Protein AF-A0A9E5UPX7-F1 (afdb_monomer)

Foldseek 3Di:
DDFDFDFDADDDPWTWTWTWGADDCVLVDGDIDIDIDTDDPLVVVVCVVVVVVVCVVVCLVVVLSVVVPPPPPPDPVVNCCSPQLVLLLLLLLLQLVFKDQVLFDPLLNVLVSVVSVLLNVCLVDPDSVSNVVQQQDFQLVSPRPLVSLAVNQVRVLVSQCVVDDPSVPDGGHSVNRRRDGSSVVSVVCVVSVSIDTNDRSSVSSVVVVVVVVVVVPDD

Radius of gyration: 19.53 Å; Cα contacts (8 Å, |Δi|>4): 209; chains: 1; bounding box: 57×34×52 Å

Structure (mmCIF, N/CA/C/O backbone):
data_AF-A0A9E5UPX7-F1
#
_entry.id   AF-A0A9E5UPX7-F1
#
loop_
_atom_site.group_PDB
_atom_site.id
_atom_site.type_symbol
_atom_site.label_atom_id
_atom_site.label_alt_id
_atom_site.label_comp_id
_atom_site.label_asym_id
_atom_site.label_entity_id
_atom_site.label_seq_id
_atom_site.pdbx_PDB_ins_code
_atom_site.Cartn_x
_atom_site.Cartn_y
_atom_site.Cartn_z
_atom_site.occupancy
_atom_site.B_iso_or_equiv
_atom_site.auth_seq_id
_atom_site.auth_comp_id
_atom_site.auth_asym_id
_atom_site.auth_atom_id
_atom_site.pdbx_PDB_model_num
ATOM 1 N N . MET A 1 1 ? 7.149 22.072 27.177 1.00 44.91 1 MET A N 1
ATOM 2 C CA . MET A 1 1 ? 7.141 20.977 26.185 1.00 44.91 1 MET A CA 1
ATOM 3 C C . MET A 1 1 ? 7.904 21.439 24.954 1.00 44.91 1 MET A C 1
ATOM 5 O O . MET A 1 1 ? 7.571 22.496 24.431 1.00 44.91 1 MET A O 1
ATOM 9 N N . GLY A 1 2 ? 8.959 20.729 24.549 1.00 33.59 2 GLY A N 1
ATOM 10 C CA . GLY A 1 2 ? 9.816 21.133 23.429 1.00 33.59 2 GLY A CA 1
ATOM 11 C C . GLY A 1 2 ? 9.527 20.317 22.175 1.00 33.59 2 GLY A C 1
ATOM 12 O O . GLY A 1 2 ? 9.974 19.184 22.067 1.00 33.59 2 GLY A O 1
ATOM 13 N N . PHE A 1 3 ? 8.793 20.891 21.226 1.00 35.38 3 PHE A N 1
ATOM 14 C CA . PHE A 1 3 ? 8.756 20.410 19.847 1.00 35.38 3 PHE A CA 1
ATOM 15 C C . PHE A 1 3 ? 9.822 21.183 19.071 1.00 35.38 3 PHE A C 1
ATOM 17 O O . PHE A 1 3 ? 9.750 22.410 19.000 1.00 35.38 3 PHE A O 1
ATOM 24 N N . SER A 1 4 ? 10.824 20.491 18.531 1.00 37.72 4 SER A N 1
ATOM 25 C CA . SER A 1 4 ? 11.903 21.124 17.772 1.00 37.72 4 SER A CA 1
ATOM 26 C C . SER A 1 4 ? 11.956 20.537 16.370 1.00 37.72 4 SER A C 1
ATOM 28 O O . SER A 1 4 ? 12.242 19.357 16.187 1.00 37.72 4 SER A O 1
ATOM 30 N N . ILE A 1 5 ? 11.670 21.376 15.377 1.00 37.25 5 ILE A N 1
ATOM 31 C CA . ILE A 1 5 ? 12.055 21.129 13.990 1.00 37.25 5 ILE A CA 1
ATOM 32 C C . ILE A 1 5 ? 13.277 22.005 13.759 1.00 37.25 5 ILE A C 1
ATOM 34 O O . ILE A 1 5 ? 13.143 23.219 13.611 1.00 37.25 5 ILE A O 1
ATOM 38 N N . SER A 1 6 ? 14.460 21.399 13.738 1.00 36.53 6 SER A N 1
ATOM 39 C CA . SER A 1 6 ? 15.684 22.121 13.402 1.00 36.53 6 SER A CA 1
ATOM 40 C C . SER A 1 6 ? 16.093 21.778 11.970 1.00 36.53 6 SER A C 1
ATOM 42 O O . SER A 1 6 ? 16.437 20.624 11.700 1.00 36.53 6 SER A O 1
ATOM 44 N N . PRO A 1 7 ? 16.019 22.726 11.020 1.00 39.56 7 PRO A N 1
ATOM 45 C CA . PRO A 1 7 ? 16.629 22.542 9.715 1.00 39.56 7 PRO A CA 1
ATOM 46 C C . PRO A 1 7 ? 18.153 22.643 9.862 1.00 39.56 7 PRO A C 1
ATOM 48 O O . PRO A 1 7 ? 18.686 23.692 10.217 1.00 39.56 7 PRO A O 1
ATOM 51 N N . GLY A 1 8 ? 18.860 21.548 9.587 1.00 38.97 8 GLY A N 1
ATOM 52 C CA . GLY A 1 8 ? 20.318 21.546 9.495 1.00 38.97 8 GLY A CA 1
ATOM 53 C C . GLY A 1 8 ? 20.754 21.781 8.052 1.00 38.97 8 GLY A C 1
ATOM 54 O O . GLY A 1 8 ? 20.478 20.950 7.187 1.00 38.97 8 GLY A O 1
ATOM 55 N N . LEU A 1 9 ? 21.440 22.895 7.788 1.00 39.72 9 LEU A N 1
ATOM 56 C CA . LEU A 1 9 ? 22.203 23.089 6.553 1.00 39.72 9 LEU A CA 1
ATOM 57 C C . LEU A 1 9 ? 23.587 22.468 6.756 1.00 39.72 9 LEU A C 1
ATOM 59 O O . LEU A 1 9 ? 24.412 23.008 7.491 1.00 39.72 9 LEU A O 1
ATOM 63 N N . PHE A 1 10 ? 23.841 21.323 6.123 1.00 43.72 10 PHE A N 1
ATOM 64 C CA . PHE A 1 10 ? 25.188 20.764 6.072 1.00 43.72 10 PHE A CA 1
ATOM 65 C C . PHE A 1 10 ? 25.980 21.498 4.987 1.00 43.72 10 PHE A C 1
ATOM 67 O O . PHE A 1 10 ? 25.661 21.414 3.804 1.00 43.72 10 PHE A O 1
ATOM 74 N N . SER A 1 11 ? 27.003 22.246 5.401 1.00 38.66 11 SER A N 1
ATOM 75 C CA . SER A 1 11 ? 27.939 22.915 4.496 1.00 38.66 11 SER A CA 1
ATOM 76 C C . SER A 1 11 ? 28.891 21.891 3.870 1.00 38.66 11 SER A C 1
ATOM 78 O O . SER A 1 11 ? 29.961 21.609 4.405 1.00 38.66 11 SER A O 1
ATOM 80 N N . GLY A 1 12 ? 28.499 21.362 2.718 1.00 42.00 12 GLY A N 1
ATOM 81 C CA . GLY A 1 12 ? 29.364 20.783 1.692 1.00 42.00 12 GLY A CA 1
ATOM 82 C C . GLY A 1 12 ? 28.851 21.262 0.333 1.00 42.00 12 GLY A C 1
ATOM 83 O O . GLY A 1 12 ? 27.693 21.656 0.239 1.00 42.00 12 GLY A O 1
ATOM 84 N N . ASN A 1 13 ? 29.676 21.256 -0.717 1.00 44.81 13 ASN A N 1
ATOM 85 C CA . ASN A 1 13 ? 29.343 21.761 -2.069 1.00 44.81 13 ASN A CA 1
ATOM 86 C C . ASN A 1 13 ? 28.155 21.060 -2.775 1.00 44.81 13 ASN A C 1
ATOM 88 O O . ASN A 1 13 ? 27.904 21.285 -3.956 1.00 44.81 13 ASN A O 1
ATOM 92 N N . GLU A 1 14 ? 27.407 20.232 -2.059 1.00 44.41 14 GLU A N 1
ATOM 93 C CA . GLU A 1 14 ? 26.214 19.531 -2.490 1.00 44.41 14 GLU A CA 1
ATOM 94 C C . GLU A 1 14 ? 25.105 19.938 -1.513 1.00 44.41 14 GLU A C 1
ATOM 96 O O . GLU A 1 14 ? 25.141 19.595 -0.333 1.00 44.41 14 GLU A O 1
ATOM 101 N N . GLY A 1 15 ? 24.156 20.763 -1.959 1.00 40.38 15 GLY A N 1
ATOM 102 C CA . GLY A 1 15 ? 23.106 21.286 -1.087 1.00 40.38 15 GLY A CA 1
ATOM 103 C C . GLY A 1 15 ? 22.189 20.164 -0.600 1.00 40.38 15 GLY A C 1
ATOM 104 O O . GLY A 1 15 ? 21.299 19.740 -1.339 1.00 40.38 15 GLY A O 1
ATOM 105 N N . PHE A 1 16 ? 22.397 19.698 0.630 1.00 39.12 16 PHE A N 1
ATOM 106 C CA . PHE A 1 16 ? 21.528 18.744 1.315 1.00 39.12 16 PHE A CA 1
ATOM 107 C C . PHE A 1 16 ? 20.649 19.470 2.331 1.00 39.12 16 PHE A C 1
ATOM 109 O O . PHE A 1 16 ? 21.129 20.263 3.142 1.00 39.12 16 PHE A O 1
ATOM 116 N N . VAL A 1 17 ? 19.354 19.157 2.319 1.00 39.25 17 VAL A N 1
ATOM 117 C CA . VAL A 1 17 ? 18.424 19.574 3.372 1.00 39.25 17 VAL A CA 1
ATOM 118 C C . VAL A 1 17 ? 18.156 18.365 4.256 1.00 39.25 17 VAL A C 1
ATOM 120 O O . VAL A 1 17 ? 17.579 17.380 3.794 1.00 39.25 17 VAL A O 1
ATOM 123 N N . ALA A 1 18 ? 18.577 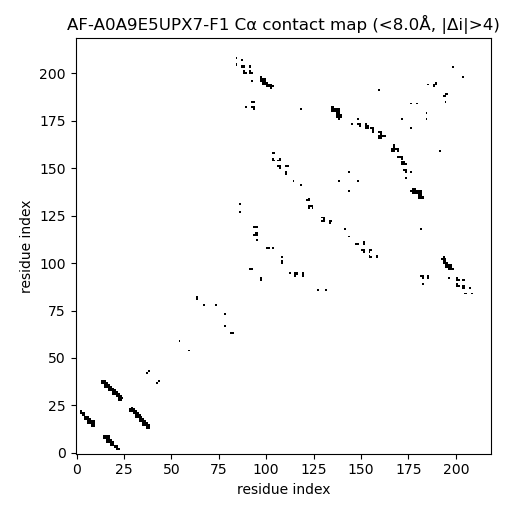18.441 5.518 1.00 38.53 18 ALA A N 1
ATOM 124 C CA . ALA A 1 18 ? 18.217 17.466 6.537 1.00 38.53 18 ALA A CA 1
ATOM 125 C C . ALA A 1 18 ? 17.070 18.023 7.387 1.00 38.53 18 ALA A C 1
ATOM 127 O O . ALA A 1 18 ? 17.165 19.122 7.936 1.00 38.53 18 ALA A O 1
ATOM 128 N N . THR A 1 19 ? 15.976 17.268 7.487 1.00 38.91 19 THR A N 1
ATOM 129 C CA . THR A 1 19 ? 14.909 17.545 8.459 1.00 38.91 19 THR A CA 1
ATOM 130 C C . THR A 1 19 ? 14.917 16.437 9.495 1.00 38.91 19 THR A C 1
ATOM 132 O O . THR A 1 19 ? 14.731 15.273 9.140 1.00 38.91 19 THR A O 1
ATOM 135 N N . CYS A 1 20 ? 15.131 16.811 10.753 1.00 37.19 20 CYS A N 1
ATOM 136 C CA . CYS A 1 20 ? 15.010 15.916 11.894 1.00 37.19 20 CYS A CA 1
ATOM 137 C C . CYS A 1 20 ? 13.664 16.170 12.574 1.00 37.19 20 CYS A C 1
ATOM 139 O O . CYS A 1 20 ? 13.312 17.321 12.845 1.00 37.19 20 CYS A O 1
ATOM 141 N N . ILE A 1 21 ? 12.924 15.102 12.853 1.00 42.56 21 ILE A N 1
ATOM 142 C CA . ILE A 1 21 ? 11.741 15.143 13.715 1.00 42.56 21 ILE A CA 1
ATOM 143 C C . ILE A 1 21 ? 12.066 14.277 14.926 1.00 42.56 21 ILE A C 1
ATOM 145 O O . ILE A 1 21 ? 12.251 13.073 14.763 1.00 42.56 21 ILE A O 1
ATOM 149 N N . SER A 1 22 ? 12.151 14.882 16.113 1.00 38.72 22 SER A N 1
ATOM 150 C CA . SER A 1 22 ? 12.309 14.157 17.378 1.00 38.72 22 SER A CA 1
ATOM 151 C C . SER A 1 22 ? 11.085 14.370 18.264 1.00 38.72 22 SER A C 1
ATOM 153 O O . SER A 1 22 ? 10.724 15.514 18.556 1.00 38.72 22 SER A O 1
ATOM 155 N N . LEU A 1 23 ? 10.474 13.277 18.718 1.00 43.25 23 LEU A N 1
ATOM 156 C CA . LEU A 1 23 ? 9.559 13.294 19.859 1.00 43.25 23 LEU A CA 1
ATOM 157 C C . LEU A 1 23 ? 10.318 12.787 21.087 1.00 43.25 23 LEU A C 1
ATOM 159 O O . LEU A 1 23 ? 10.993 11.768 21.010 1.00 43.25 23 LEU A O 1
ATOM 163 N N . GLY A 1 24 ? 10.258 13.543 22.186 1.00 34.97 24 GLY A N 1
ATOM 164 C CA . GLY A 1 24 ? 10.976 13.212 23.418 1.00 34.97 24 GLY A CA 1
ATOM 165 C C . GLY A 1 24 ? 10.313 12.091 24.222 1.00 34.97 24 GLY A C 1
ATOM 166 O O . GLY A 1 24 ? 9.101 11.891 24.142 1.00 34.97 24 GLY A O 1
ATOM 167 N N . GLU A 1 25 ? 11.120 11.439 25.061 1.00 39.47 25 GLU A N 1
ATOM 168 C CA . GLU A 1 25 ? 10.785 10.302 25.940 1.00 39.47 25 GLU A CA 1
ATOM 169 C C . GLU A 1 25 ? 9.526 10.533 26.809 1.00 39.47 25 GLU A C 1
ATOM 171 O O . GLU A 1 25 ? 8.771 9.607 27.100 1.00 39.47 25 GLU A O 1
ATOM 176 N N . GLU A 1 26 ? 9.216 11.792 27.133 1.00 41.72 26 GLU A N 1
ATOM 177 C CA . GLU A 1 26 ? 8.035 12.206 27.908 1.00 41.72 26 GLU A CA 1
ATOM 178 C C . GLU A 1 26 ? 6.684 11.991 27.186 1.00 41.72 26 GLU A C 1
ATOM 180 O O . GLU A 1 26 ? 5.629 12.079 27.815 1.00 41.72 26 GLU A O 1
ATOM 185 N N . ALA A 1 27 ? 6.691 11.686 25.881 1.00 38.56 27 ALA A N 1
ATOM 186 C CA . ALA A 1 27 ? 5.502 11.306 25.108 1.00 38.56 27 ALA A CA 1
ATOM 187 C C . ALA A 1 27 ? 5.220 9.787 25.113 1.00 38.56 27 ALA A C 1
ATOM 189 O O . ALA A 1 27 ? 4.246 9.353 24.499 1.00 38.56 27 ALA A O 1
ATOM 190 N N . GLY A 1 28 ? 6.056 8.975 25.777 1.00 31.77 28 GLY A N 1
ATOM 191 C CA . GLY A 1 28 ? 5.929 7.511 25.805 1.00 31.77 28 GLY A CA 1
ATOM 192 C C . GLY A 1 28 ? 6.399 6.804 24.525 1.00 31.77 28 GLY A C 1
ATOM 193 O O . GLY A 1 28 ? 6.195 5.600 24.384 1.00 31.77 28 GLY A O 1
ATOM 194 N N . PHE A 1 29 ? 7.033 7.535 23.605 1.00 35.28 29 PHE A N 1
ATOM 195 C CA . PHE A 1 29 ? 7.603 7.023 22.360 1.00 35.28 29 PHE A CA 1
ATOM 196 C C . PHE A 1 29 ? 8.981 7.651 22.142 1.00 35.28 29 PHE A C 1
ATOM 198 O O . PHE A 1 29 ? 9.100 8.873 22.193 1.00 35.28 29 PHE A O 1
ATOM 205 N N . ASP A 1 30 ? 9.994 6.833 21.859 1.00 34.03 30 ASP A N 1
ATOM 206 C CA . ASP A 1 30 ? 11.317 7.306 21.443 1.00 34.03 30 ASP A CA 1
ATOM 207 C C . ASP A 1 30 ? 11.474 7.061 19.938 1.00 34.03 30 ASP A C 1
ATOM 209 O O . ASP A 1 30 ? 11.633 5.926 19.478 1.00 34.03 30 ASP A O 1
ATOM 213 N N . PHE A 1 31 ? 11.314 8.119 19.141 1.00 41.06 31 PHE A N 1
ATOM 214 C CA . PHE A 1 31 ? 11.460 8.037 17.692 1.00 41.06 31 PHE A CA 1
ATOM 215 C C . PHE A 1 31 ? 12.066 9.318 17.128 1.00 41.06 31 PHE A C 1
ATOM 217 O O . PHE A 1 31 ? 11.577 10.430 17.351 1.00 41.06 31 PHE A O 1
ATOM 224 N N . SER A 1 32 ? 13.129 9.131 16.350 1.00 36.28 32 SER A N 1
ATOM 225 C CA . SER A 1 32 ? 13.829 10.174 15.615 1.00 36.28 32 SER A CA 1
ATOM 226 C C . SER A 1 32 ? 13.959 9.742 14.162 1.00 36.28 32 SER A C 1
ATOM 228 O O . SER A 1 32 ? 14.442 8.642 13.878 1.00 36.28 32 SER A O 1
ATOM 230 N N . VAL A 1 33 ? 13.519 10.594 13.235 1.00 33.41 33 VAL A N 1
ATOM 231 C CA . VAL A 1 33 ? 13.683 10.351 11.796 1.00 33.41 33 VAL A CA 1
ATOM 232 C C . VAL A 1 33 ? 14.407 11.504 11.153 1.00 33.41 33 VAL A C 1
ATOM 234 O O . VAL A 1 33 ? 13.982 12.656 11.261 1.00 33.41 33 VAL A O 1
ATOM 237 N N . SER A 1 34 ? 15.455 11.150 10.417 1.00 36.84 34 SER A N 1
ATOM 238 C CA . SER A 1 34 ? 16.245 12.064 9.607 1.00 36.84 34 SER A CA 1
ATOM 239 C C . SER A 1 34 ? 16.208 11.602 8.155 1.00 36.84 34 SER A C 1
ATOM 241 O O . SER A 1 34 ? 16.542 10.455 7.856 1.00 36.84 34 SER A O 1
ATOM 243 N N . TYR A 1 35 ? 15.839 12.499 7.241 1.00 37.94 35 TYR A N 1
ATOM 244 C CA . TYR A 1 35 ? 15.972 12.281 5.798 1.00 37.94 35 TYR A CA 1
ATOM 245 C C . TYR A 1 35 ? 16.904 13.334 5.201 1.00 37.94 35 TYR A C 1
ATOM 247 O O . TYR A 1 35 ? 16.804 14.508 5.554 1.00 37.94 35 TYR A O 1
ATOM 255 N N . ALA A 1 36 ? 17.772 12.912 4.279 1.00 33.28 36 ALA A N 1
ATOM 256 C CA . ALA A 1 36 ? 18.605 13.783 3.454 1.00 33.28 36 ALA A CA 1
ATOM 257 C C . ALA A 1 36 ? 18.265 13.542 1.976 1.00 33.28 36 ALA A C 1
ATOM 259 O O . ALA A 1 36 ? 18.234 12.395 1.523 1.00 33.28 36 ALA A O 1
ATOM 260 N N . LEU A 1 37 ? 17.989 14.613 1.231 1.00 40.62 37 LEU A N 1
ATOM 261 C CA . LEU A 1 37 ? 17.692 14.568 -0.204 1.00 40.62 37 LEU A CA 1
ATOM 262 C C . LEU A 1 37 ? 18.648 15.495 -0.967 1.00 40.62 37 LEU A C 1
ATOM 264 O O . LEU A 1 37 ? 18.972 16.583 -0.491 1.00 40.62 37 LEU A O 1
ATOM 268 N N . SER A 1 38 ? 19.104 15.028 -2.133 1.00 39.56 38 SER A N 1
ATOM 269 C CA . SER A 1 38 ? 20.029 15.728 -3.037 1.00 39.56 38 SER A CA 1
ATOM 270 C C . SER A 1 38 ? 19.279 16.712 -3.947 1.00 39.56 38 SER A C 1
ATOM 272 O O . SER A 1 38 ? 18.162 16.437 -4.388 1.00 39.56 38 SER A O 1
ATOM 274 N N . SER A 1 39 ? 19.882 17.875 -4.198 1.00 45.09 39 SER A N 1
ATOM 275 C CA . SER A 1 39 ? 19.268 19.042 -4.836 1.00 45.09 39 SER A CA 1
ATOM 276 C C . SER A 1 39 ? 19.357 19.013 -6.367 1.00 45.09 39 SER A C 1
ATOM 278 O O . SER A 1 39 ? 20.356 19.398 -6.964 1.00 45.09 39 SER A O 1
ATOM 280 N N . SER A 1 40 ? 18.256 18.646 -7.024 1.00 44.31 40 SER A N 1
ATOM 281 C CA . SER A 1 40 ? 17.949 19.113 -8.384 1.00 44.31 40 SER A CA 1
ATOM 282 C C . SER A 1 40 ? 16.670 19.959 -8.355 1.00 44.31 40 SER A C 1
ATOM 284 O O . SER A 1 40 ? 15.816 19.762 -7.491 1.00 44.31 40 SER A O 1
ATOM 286 N N . GLU A 1 41 ? 16.513 20.928 -9.260 1.00 42.97 41 GLU A N 1
ATOM 287 C CA . GLU A 1 41 ? 15.364 21.861 -9.273 1.00 42.97 41 GLU A CA 1
ATOM 288 C C . GLU A 1 41 ? 14.005 21.134 -9.385 1.00 42.97 41 GLU A C 1
ATOM 290 O O . GLU A 1 41 ? 13.008 21.541 -8.785 1.00 42.97 41 GLU A O 1
ATOM 295 N N . ILE A 1 42 ? 13.979 19.980 -10.061 1.00 43.12 42 ILE A N 1
ATOM 296 C CA . ILE A 1 42 ? 12.810 19.088 -10.133 1.00 43.12 42 ILE A CA 1
ATOM 297 C C . ILE A 1 42 ? 12.517 18.474 -8.756 1.00 43.12 42 ILE A C 1
ATOM 299 O O . ILE A 1 42 ? 11.358 18.432 -8.330 1.00 43.12 42 ILE A O 1
ATOM 303 N N . VAL A 1 43 ? 13.563 18.070 -8.025 1.00 48.00 43 VAL A N 1
ATOM 304 C CA . VAL A 1 43 ? 13.457 17.561 -6.653 1.00 48.00 43 VAL A CA 1
ATOM 305 C C . VAL A 1 43 ? 12.995 18.655 -5.699 1.00 48.00 43 VAL A C 1
ATOM 307 O O . VAL A 1 43 ? 12.208 18.336 -4.829 1.00 48.00 43 VAL A O 1
ATOM 310 N N . GLN A 1 44 ? 13.350 19.931 -5.871 1.00 44.12 44 GLN A N 1
ATOM 311 C CA . GLN A 1 44 ? 12.831 21.003 -5.004 1.00 44.12 44 GLN A CA 1
ATOM 312 C C . GLN A 1 44 ? 11.308 21.160 -5.112 1.00 44.12 44 GLN A C 1
ATOM 314 O O . GLN A 1 44 ? 10.628 21.250 -4.094 1.00 44.12 44 GLN A O 1
ATOM 319 N N . SER A 1 45 ? 10.746 21.113 -6.324 1.00 42.81 45 SER A N 1
ATOM 320 C CA . SER A 1 45 ? 9.288 21.207 -6.511 1.00 42.81 45 SER A CA 1
ATOM 321 C C . SER A 1 45 ? 8.534 19.987 -5.960 1.00 42.81 45 SER A C 1
ATOM 323 O O . SER A 1 45 ? 7.433 20.116 -5.415 1.00 42.81 45 SER A O 1
ATOM 325 N N . LEU A 1 46 ? 9.146 18.800 -6.054 1.00 39.84 46 LEU A N 1
ATOM 326 C CA . LEU A 1 46 ? 8.628 17.564 -5.476 1.00 39.84 46 LEU A CA 1
ATOM 327 C C . LEU A 1 46 ? 8.797 17.556 -3.953 1.00 39.84 46 LEU A C 1
ATOM 329 O O . LEU A 1 46 ? 7.878 17.153 -3.251 1.00 39.84 46 LEU A O 1
ATOM 333 N N . VAL A 1 47 ? 9.919 18.064 -3.442 1.00 46.59 47 VAL A N 1
ATOM 334 C CA . VAL A 1 47 ? 10.205 18.255 -2.018 1.00 46.59 47 VAL A CA 1
ATOM 335 C C . VAL A 1 47 ? 9.231 19.248 -1.425 1.00 46.59 47 VAL A C 1
ATOM 337 O O . VAL A 1 47 ? 8.757 18.976 -0.342 1.00 46.59 47 VAL A O 1
ATOM 340 N N . GLU A 1 48 ? 8.833 20.323 -2.099 1.00 45.03 48 GLU A N 1
ATOM 341 C CA . GLU A 1 48 ? 7.867 21.273 -1.532 1.00 45.03 48 GLU A CA 1
ATOM 342 C C . GLU A 1 48 ? 6.443 20.677 -1.468 1.00 45.03 48 GLU A C 1
ATOM 344 O O . GLU A 1 48 ? 5.696 20.880 -0.504 1.00 45.03 48 GLU A O 1
ATOM 349 N N . ARG A 1 49 ? 6.079 19.834 -2.446 1.00 42.28 49 ARG A N 1
ATOM 350 C CA . ARG A 1 49 ? 4.818 19.064 -2.443 1.00 42.28 49 ARG A CA 1
ATOM 351 C C . ARG A 1 49 ? 4.832 17.917 -1.428 1.00 42.28 49 ARG A C 1
ATOM 353 O O . ARG A 1 49 ? 3.852 17.701 -0.724 1.00 42.28 49 ARG A O 1
ATOM 360 N N . MET A 1 50 ? 5.955 17.218 -1.290 1.00 39.72 50 MET A N 1
ATOM 361 C CA . MET A 1 50 ? 6.146 16.194 -0.263 1.00 39.72 50 MET A CA 1
ATOM 362 C C . MET A 1 50 ? 6.292 16.821 1.119 1.00 39.72 50 MET A C 1
ATOM 364 O O . MET A 1 50 ? 5.810 16.251 2.077 1.00 39.72 50 MET A O 1
ATOM 368 N N . ARG A 1 51 ? 6.881 18.008 1.249 1.00 46.12 51 ARG A N 1
ATOM 369 C CA . ARG A 1 51 ? 7.000 18.762 2.499 1.00 46.12 51 ARG A CA 1
ATOM 370 C C . ARG A 1 51 ? 5.638 19.252 2.938 1.00 46.12 51 ARG A C 1
ATOM 372 O O . ARG A 1 51 ? 5.330 19.108 4.107 1.00 46.12 51 ARG A O 1
ATOM 379 N N . SER A 1 52 ? 4.795 19.755 2.040 1.00 45.78 52 SER A N 1
ATOM 380 C CA . SER A 1 52 ? 3.406 20.086 2.384 1.00 45.78 52 SER A CA 1
ATOM 381 C C . SER A 1 52 ? 2.584 18.836 2.728 1.00 45.78 52 SER A C 1
ATOM 383 O O . SER A 1 52 ? 1.866 18.858 3.726 1.00 45.78 52 SER A O 1
ATOM 385 N N . GLY A 1 53 ? 2.764 17.721 2.010 1.00 37.88 53 GLY A N 1
ATOM 386 C CA . GLY A 1 53 ? 2.143 16.426 2.323 1.00 37.88 53 GLY A CA 1
ATOM 387 C C . GLY A 1 53 ? 2.590 15.849 3.672 1.00 37.88 53 GLY A C 1
ATOM 388 O O . GLY A 1 53 ? 1.766 15.619 4.551 1.00 37.88 53 GLY A O 1
ATOM 389 N N . VAL A 1 54 ? 3.895 15.718 3.898 1.00 42.38 54 VAL A N 1
ATOM 390 C CA . VAL A 1 54 ? 4.514 15.253 5.148 1.00 42.38 54 VAL A CA 1
ATOM 391 C C . VAL A 1 54 ? 4.243 16.224 6.285 1.00 42.38 54 VAL A C 1
ATOM 393 O O . VAL A 1 54 ? 3.972 15.772 7.381 1.00 42.38 54 VAL A O 1
ATOM 396 N N . GLN A 1 55 ? 4.229 17.541 6.073 1.00 43.47 55 GLN A N 1
ATOM 397 C CA . GLN A 1 55 ? 3.798 18.484 7.105 1.00 43.47 55 GLN A CA 1
ATOM 398 C C . GLN A 1 55 ? 2.302 18.385 7.380 1.00 43.47 55 GLN A C 1
ATOM 400 O O . GLN A 1 55 ? 1.915 18.699 8.495 1.00 43.47 55 GLN A O 1
ATOM 405 N N . SER A 1 56 ? 1.457 17.993 6.424 1.00 45.69 56 SER A N 1
ATOM 406 C CA . SER A 1 56 ? 0.029 17.759 6.677 1.00 45.69 56 SER A CA 1
ATOM 407 C C . SER A 1 56 ? -0.195 16.467 7.462 1.00 45.69 56 SER A C 1
ATOM 409 O O . SER A 1 56 ? -0.994 16.454 8.391 1.00 45.69 56 SER A O 1
ATOM 411 N N . VAL A 1 57 ? 0.590 15.424 7.179 1.00 46.56 57 VAL A N 1
ATOM 412 C CA . VAL A 1 57 ? 0.550 14.138 7.884 1.00 46.56 57 VAL A CA 1
ATOM 413 C C . VAL A 1 57 ? 1.214 14.248 9.254 1.00 46.56 57 VAL A C 1
ATOM 415 O O . VAL A 1 57 ? 0.641 13.806 10.236 1.00 46.56 57 VAL A O 1
ATOM 418 N N . ALA A 1 58 ? 2.362 14.913 9.368 1.00 42.88 58 ALA A N 1
ATOM 419 C CA . ALA A 1 58 ? 3.046 15.179 10.630 1.00 42.88 58 ALA A CA 1
ATOM 420 C C . ALA A 1 58 ? 2.271 16.179 11.491 1.00 42.88 58 ALA A C 1
ATOM 422 O O . ALA A 1 58 ? 2.186 15.969 12.691 1.00 42.88 58 ALA A O 1
ATOM 423 N N . ARG A 1 59 ? 1.637 17.218 10.916 1.00 47.28 59 ARG A N 1
ATOM 424 C CA . ARG A 1 59 ? 0.663 18.041 11.657 1.00 47.28 59 ARG A CA 1
ATOM 425 C C . ARG A 1 59 ? -0.589 17.242 11.997 1.00 47.28 59 ARG A C 1
ATOM 427 O O . ARG A 1 59 ? -1.134 17.467 13.062 1.00 47.28 59 ARG A O 1
ATOM 434 N N . GLY A 1 60 ? -1.025 16.294 11.171 1.00 46.34 60 GLY A N 1
ATOM 435 C CA . GLY A 1 60 ? -2.123 15.375 11.484 1.00 46.34 60 GLY A CA 1
ATOM 436 C C . GLY A 1 60 ? -1.797 14.477 12.678 1.00 46.34 60 GLY A C 1
ATOM 437 O O . GLY A 1 60 ? -2.541 14.445 13.645 1.00 46.34 60 GLY A O 1
ATOM 438 N N . ILE A 1 61 ? -0.631 13.837 12.675 1.00 46.97 61 ILE A N 1
ATOM 439 C CA . ILE A 1 61 ? -0.165 12.952 13.746 1.00 46.97 61 ILE A CA 1
ATOM 440 C C . ILE A 1 61 ? 0.172 13.756 15.013 1.00 46.97 61 ILE A C 1
ATOM 442 O O . ILE A 1 61 ? -0.259 13.370 16.097 1.00 46.97 61 ILE A O 1
ATOM 446 N N . ALA A 1 62 ? 0.859 14.900 14.893 1.00 41.97 62 ALA A N 1
ATOM 447 C CA . ALA A 1 62 ? 1.212 15.781 16.013 1.00 41.97 62 ALA A CA 1
ATOM 448 C C . ALA A 1 62 ? 0.005 16.542 16.588 1.00 41.97 62 ALA A C 1
ATOM 450 O O . ALA A 1 62 ? -0.048 16.784 17.790 1.00 41.97 62 ALA A O 1
ATOM 451 N N . SER A 1 63 ? -0.992 16.899 15.768 1.00 43.62 63 SER A N 1
ATOM 452 C CA . SER A 1 63 ? -2.258 17.462 16.267 1.00 43.62 63 SER A CA 1
ATOM 453 C C . SER A 1 63 ? -3.105 16.403 16.958 1.00 43.62 63 SER A C 1
ATOM 455 O O . SER A 1 63 ? -3.720 16.719 17.966 1.00 43.62 63 SER A O 1
ATOM 457 N N . VAL A 1 64 ? -3.073 15.145 16.505 1.00 43.31 64 VAL A N 1
ATOM 458 C CA . VAL A 1 64 ? -3.715 14.024 17.206 1.00 43.31 64 VAL A CA 1
ATOM 459 C C . VAL A 1 64 ? -3.034 13.761 18.554 1.00 43.31 64 VAL A C 1
ATOM 461 O O . VAL A 1 64 ? -3.728 13.579 19.548 1.00 43.31 64 VAL A O 1
ATOM 464 N N . THR A 1 65 ? -1.702 13.831 18.643 1.00 43.75 65 THR A N 1
ATOM 465 C CA . THR A 1 65 ? -0.982 13.661 19.925 1.00 43.75 65 THR A CA 1
ATOM 466 C C . THR A 1 65 ? -1.100 14.873 20.856 1.00 43.75 65 THR A C 1
ATOM 468 O O . THR A 1 65 ? -1.263 14.695 22.060 1.00 43.75 65 THR A O 1
ATOM 471 N N . GLY A 1 66 ? -1.099 16.102 20.332 1.00 43.19 66 GLY A N 1
ATOM 472 C CA . GLY A 1 66 ? -1.300 17.326 21.121 1.00 43.19 66 GLY A CA 1
ATOM 473 C C . GLY A 1 66 ? -2.752 17.551 21.574 1.00 43.19 66 GLY A C 1
ATOM 474 O O . GLY A 1 66 ? -2.996 18.063 22.671 1.00 43.19 66 GLY A O 1
ATOM 475 N N . ALA A 1 67 ? -3.736 17.122 20.777 1.00 44.44 67 ALA A N 1
ATOM 476 C CA . ALA A 1 67 ? -5.152 17.152 21.154 1.00 44.44 67 ALA A CA 1
ATOM 477 C C . ALA A 1 67 ? -5.486 16.128 22.251 1.00 44.44 67 ALA A C 1
ATOM 479 O O . ALA A 1 67 ? -6.407 16.347 23.031 1.00 44.44 67 ALA A O 1
ATOM 480 N N . LEU A 1 68 ? -4.713 15.043 22.374 1.00 40.75 68 LEU A N 1
ATOM 481 C CA . LEU A 1 68 ? -4.899 14.047 23.435 1.00 40.75 68 LEU A CA 1
ATOM 482 C C . LEU A 1 68 ? -4.562 14.578 24.842 1.00 40.75 68 LEU A C 1
ATOM 484 O O . LEU A 1 68 ? -5.102 14.065 25.818 1.00 40.75 68 LEU A O 1
ATOM 488 N N . GLN A 1 69 ? -3.722 15.613 24.974 1.00 46.34 69 GLN A N 1
ATOM 489 C CA . GLN A 1 69 ? -3.344 16.175 26.283 1.00 46.34 69 GLN A CA 1
ATOM 490 C C . GLN A 1 69 ? -4.192 17.378 26.727 1.00 46.34 69 GLN A C 1
ATOM 492 O O . GLN A 1 69 ? -4.286 17.650 27.922 1.00 46.34 69 GLN A O 1
ATOM 497 N N . SER A 1 70 ? -4.826 18.096 25.797 1.00 44.59 70 SER A N 1
ATOM 498 C CA . SER A 1 70 ? -5.572 19.334 26.091 1.00 44.59 70 SER A CA 1
ATOM 499 C C . SER A 1 70 ? -7.061 19.120 26.377 1.00 44.59 70 SER A C 1
ATOM 501 O O . SER A 1 70 ? -7.769 20.069 26.704 1.00 44.59 70 SER A O 1
ATOM 503 N N . VAL A 1 71 ? -7.550 17.881 26.299 1.00 43.47 71 VAL A N 1
ATOM 504 C CA . VAL A 1 71 ? -8.985 17.593 26.307 1.00 43.47 71 VAL A CA 1
ATOM 505 C C . VAL A 1 71 ? -9.328 16.603 27.420 1.00 43.47 71 VAL A C 1
ATOM 507 O O . VAL A 1 71 ? -9.633 15.438 27.190 1.00 43.47 71 VAL A O 1
ATOM 510 N N . ARG A 1 72 ? -9.273 17.079 28.667 1.00 44.78 72 ARG A N 1
ATOM 511 C CA . ARG A 1 72 ? -9.696 16.307 29.851 1.00 44.78 72 ARG A CA 1
ATOM 512 C C . ARG A 1 72 ? -11.222 16.311 30.064 1.00 44.78 72 ARG A C 1
ATOM 514 O O . ARG A 1 72 ? -11.702 15.573 30.914 1.00 44.78 72 ARG A O 1
ATOM 521 N N . GLU A 1 73 ? -11.968 17.097 29.278 1.00 47.72 73 GLU A N 1
ATOM 522 C CA . GLU A 1 73 ? -13.427 17.281 29.409 1.00 47.72 73 GLU A CA 1
ATOM 523 C C . GLU A 1 73 ? -14.256 16.837 28.183 1.00 47.72 73 GLU A C 1
ATOM 525 O O . GLU A 1 73 ? -15.483 16.818 28.270 1.00 47.72 73 GLU A O 1
ATOM 530 N N . PHE A 1 74 ? -13.653 16.413 27.058 1.00 47.81 74 PHE A N 1
ATOM 531 C CA . PHE A 1 74 ? -14.446 15.712 26.031 1.00 47.81 74 PHE A CA 1
ATOM 532 C C . PHE A 1 74 ? -14.727 14.289 26.494 1.00 47.81 74 PHE A C 1
ATOM 534 O O . PHE A 1 74 ? -13.824 13.543 26.872 1.00 47.81 74 PHE A O 1
ATOM 541 N N . THR A 1 75 ? -15.989 13.893 26.376 1.00 54.06 75 THR A N 1
ATOM 542 C CA . THR A 1 75 ? -16.455 12.521 26.553 1.00 54.06 75 THR A CA 1
ATOM 543 C C . THR A 1 75 ? -15.536 11.519 25.840 1.00 54.06 75 THR A C 1
ATOM 545 O O . THR A 1 75 ? -15.156 11.710 24.681 1.00 54.06 75 THR A O 1
ATOM 548 N N . GLN A 1 76 ? -15.196 10.424 26.532 1.00 53.09 76 GLN A N 1
ATOM 549 C CA . GLN A 1 76 ? -14.330 9.340 26.032 1.00 53.09 76 GLN A CA 1
ATOM 550 C C . GLN A 1 76 ? -14.755 8.826 24.643 1.00 53.09 76 GLN A C 1
ATOM 552 O O . GLN A 1 76 ? -13.925 8.424 23.828 1.00 53.09 76 GLN A O 1
ATOM 557 N N . GLU A 1 77 ? -16.051 8.907 24.346 1.00 56.53 77 GLU A N 1
ATOM 558 C CA . GLU A 1 77 ? -16.659 8.483 23.088 1.00 56.53 77 GLU A CA 1
ATOM 559 C C . GLU A 1 77 ? -16.268 9.350 21.878 1.00 56.53 77 GLU A C 1
ATOM 561 O O . GLU A 1 77 ? -16.263 8.866 20.745 1.00 56.53 77 GLU A O 1
ATOM 566 N N . THR A 1 78 ? -15.909 10.618 22.098 1.00 57.59 78 THR A N 1
ATOM 567 C CA . THR A 1 78 ? -15.543 11.557 21.026 1.00 57.59 78 THR A CA 1
ATOM 568 C C . THR A 1 78 ? -14.044 11.498 20.719 1.00 57.59 78 THR A C 1
ATOM 570 O O . THR A 1 78 ? -13.654 11.505 19.552 1.00 57.59 78 THR A O 1
ATOM 573 N N . LEU A 1 79 ? -13.196 11.342 21.744 1.00 56.53 79 LEU A N 1
ATOM 574 C CA . LEU A 1 79 ? -11.742 11.204 21.575 1.00 56.53 79 LEU A CA 1
ATOM 575 C C . LEU A 1 79 ? -11.357 9.899 20.868 1.00 56.53 79 LEU A C 1
ATOM 577 O O . LEU A 1 79 ? -10.491 9.908 19.991 1.00 56.53 79 LEU A O 1
ATOM 581 N N . GLY A 1 80 ? -12.054 8.797 21.165 1.00 60.94 80 GLY A N 1
ATOM 582 C CA . GLY A 1 80 ? -11.830 7.528 20.468 1.00 60.94 80 GLY A CA 1
ATOM 583 C C . GLY A 1 80 ? -12.035 7.638 18.952 1.00 60.94 80 GLY A C 1
ATOM 584 O O . GLY A 1 80 ? -11.295 7.037 18.179 1.00 60.94 80 GLY A O 1
ATOM 585 N N . GLN A 1 81 ? -12.983 8.461 18.493 1.00 61.09 81 GLN A N 1
ATOM 586 C CA . GLN A 1 81 ? -13.283 8.608 17.062 1.00 61.09 81 GLN A CA 1
ATOM 587 C C . GLN A 1 81 ? -12.181 9.338 16.296 1.00 61.09 81 GLN A C 1
ATOM 589 O O . GLN A 1 81 ? -11.886 8.972 15.158 1.00 61.09 81 GLN A O 1
ATOM 594 N N . ILE A 1 82 ? -11.566 10.340 16.927 1.00 74.44 82 ILE A N 1
ATOM 595 C CA . ILE A 1 82 ? -10.503 11.152 16.324 1.00 74.44 82 ILE A CA 1
ATOM 596 C C . ILE A 1 82 ? -9.254 10.301 16.068 1.00 74.44 82 ILE A C 1
ATOM 598 O O . ILE A 1 82 ? -8.599 10.471 15.043 1.00 74.44 82 ILE A O 1
ATOM 602 N N . VAL A 1 83 ? -8.955 9.348 16.954 1.00 79.00 83 VAL A N 1
ATOM 603 C CA . VAL A 1 83 ? -7.771 8.482 16.832 1.00 79.00 83 VAL A CA 1
ATOM 604 C C . VAL A 1 83 ? -8.039 7.262 15.949 1.00 79.00 83 VAL A C 1
ATOM 606 O O . VAL A 1 83 ? -7.193 6.882 15.144 1.00 79.00 83 VAL A O 1
ATOM 609 N N . VAL A 1 84 ? -9.220 6.646 16.058 1.00 87.62 84 VAL A N 1
ATOM 610 C CA . VAL A 1 84 ? -9.528 5.395 15.345 1.00 87.62 84 VAL A CA 1
ATOM 611 C C . VAL A 1 84 ? -9.726 5.624 13.848 1.00 87.62 84 VAL A C 1
ATOM 613 O O . VAL A 1 84 ? -9.294 4.800 13.043 1.00 87.62 84 VAL A O 1
ATOM 616 N N . LEU A 1 85 ? -10.356 6.732 13.444 1.00 90.00 85 LEU A N 1
ATOM 617 C CA . LEU A 1 85 ? -10.694 6.951 12.037 1.00 90.00 85 LEU A CA 1
ATOM 618 C C . LEU A 1 85 ? -9.454 7.008 11.116 1.00 90.00 85 LEU A C 1
ATOM 620 O O . LEU A 1 85 ? -9.464 6.294 10.113 1.00 90.00 85 LEU A O 1
ATOM 624 N N . PRO A 1 86 ? -8.371 7.749 11.433 1.00 91.12 86 PRO A N 1
ATOM 625 C CA . PRO A 1 86 ? -7.138 7.712 10.644 1.00 91.12 86 PRO A CA 1
ATOM 626 C C . PRO A 1 86 ? -6.536 6.308 10.508 1.00 91.12 86 PRO A C 1
ATOM 628 O O . PRO A 1 86 ? -6.078 5.942 9.428 1.00 91.12 86 PRO A O 1
ATOM 631 N N . VAL A 1 87 ? -6.582 5.498 11.573 1.00 92.75 87 VAL A N 1
ATOM 632 C CA . VAL A 1 87 ? -6.087 4.110 11.553 1.00 92.75 87 VAL A CA 1
ATOM 633 C C . VAL A 1 87 ? -6.916 3.253 10.600 1.00 92.75 87 VAL A C 1
ATOM 635 O O . VAL A 1 87 ? -6.360 2.515 9.788 1.00 92.75 87 VAL A O 1
ATOM 638 N N . LEU A 1 88 ? -8.245 3.376 10.652 1.00 94.62 88 LEU A N 1
ATOM 639 C CA . LEU A 1 88 ? -9.145 2.654 9.752 1.00 94.62 88 LEU A CA 1
ATOM 640 C C . LEU A 1 88 ? -8.985 3.106 8.293 1.00 94.62 88 LEU A C 1
ATOM 642 O O . LEU A 1 88 ? -9.007 2.265 7.399 1.00 94.62 88 LEU A O 1
ATOM 646 N N . ILE A 1 89 ? -8.765 4.402 8.041 1.00 95.88 89 ILE A N 1
ATOM 647 C CA . ILE A 1 89 ? -8.467 4.922 6.695 1.00 95.88 89 ILE A CA 1
ATOM 648 C C . ILE A 1 89 ? -7.159 4.325 6.179 1.00 95.88 89 ILE A C 1
ATOM 650 O O . ILE A 1 89 ? -7.122 3.811 5.063 1.00 95.88 89 ILE A O 1
ATOM 654 N N . ALA A 1 90 ? -6.096 4.349 6.987 1.00 95.88 90 ALA A N 1
AT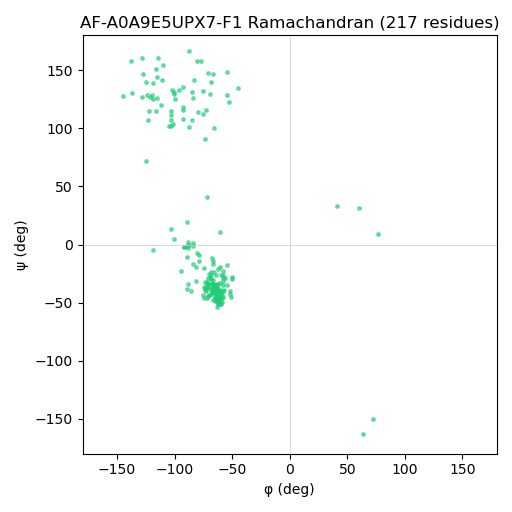OM 655 C CA . ALA A 1 90 ? -4.816 3.758 6.614 1.00 95.88 90 ALA A CA 1
ATOM 656 C C . ALA A 1 90 ? -4.966 2.260 6.315 1.00 95.88 90 ALA A C 1
ATOM 658 O O . ALA A 1 90 ? -4.453 1.787 5.303 1.00 95.88 90 ALA A O 1
ATOM 659 N N . ARG A 1 91 ? -5.739 1.530 7.133 1.00 95.69 91 ARG A N 1
ATOM 660 C CA . ARG A 1 91 ? -6.055 0.111 6.915 1.00 95.69 91 ARG A CA 1
ATOM 661 C C . ARG A 1 91 ? -6.812 -0.113 5.605 1.00 95.69 91 ARG A C 1
ATOM 663 O O . ARG A 1 91 ? -6.454 -1.006 4.850 1.00 95.69 91 ARG A O 1
ATOM 670 N N . ALA A 1 92 ? -7.807 0.718 5.307 1.00 96.75 92 ALA A N 1
ATOM 671 C CA . ALA A 1 92 ? -8.574 0.645 4.065 1.00 96.75 92 ALA A CA 1
ATOM 672 C C . ALA A 1 92 ? -7.748 1.021 2.820 1.00 96.75 92 ALA A C 1
ATOM 674 O O . ALA A 1 92 ? -8.006 0.500 1.735 1.00 96.75 92 ALA A O 1
ATOM 675 N N . LYS A 1 93 ? -6.747 1.902 2.961 1.00 97.75 93 LYS A N 1
ATOM 676 C CA . LYS A 1 93 ? -5.791 2.220 1.891 1.00 97.75 93 LYS A CA 1
ATOM 677 C C . LYS A 1 93 ? -4.872 1.041 1.586 1.00 97.75 93 LYS A C 1
ATOM 679 O O . LYS A 1 93 ? -4.628 0.761 0.420 1.00 97.75 93 LYS A O 1
ATOM 684 N N . VAL A 1 94 ? -4.360 0.347 2.601 1.00 97.31 94 VAL A N 1
ATOM 685 C CA . VAL A 1 94 ? -3.429 -0.782 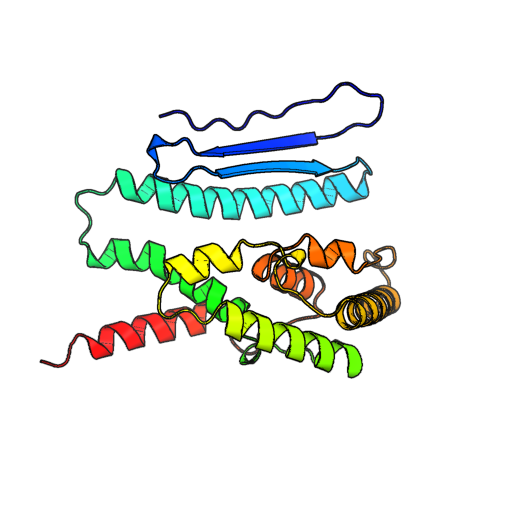2.402 1.00 97.31 94 VAL A CA 1
ATOM 686 C C . VAL A 1 94 ? -4.123 -2.120 2.122 1.00 97.31 94 VAL A C 1
ATOM 688 O O . VAL A 1 94 ? -3.434 -3.111 1.899 1.00 97.31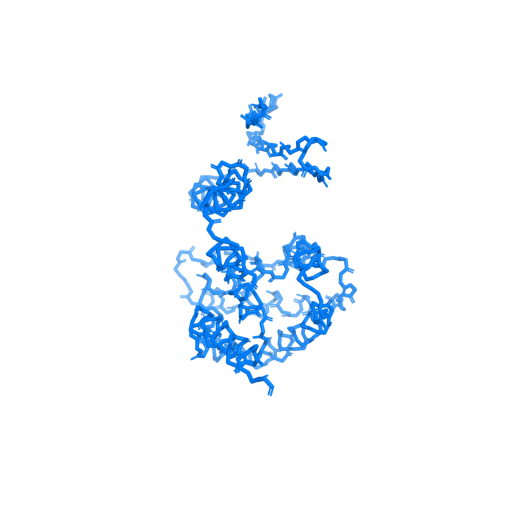 94 VAL A O 1
ATOM 691 N N . ASP A 1 95 ? -5.458 -2.160 2.107 1.00 97.25 95 ASP A N 1
ATOM 692 C CA . ASP A 1 95 ? -6.227 -3.365 1.792 1.00 97.25 95 ASP A CA 1
ATOM 693 C C . ASP A 1 95 ? -6.210 -3.658 0.277 1.00 97.25 95 ASP A C 1
ATOM 695 O O . ASP A 1 95 ? -6.839 -2.927 -0.499 1.00 97.25 95 ASP A O 1
ATOM 699 N N . PRO A 1 96 ? -5.555 -4.749 -0.166 1.00 97.75 96 PRO A N 1
ATOM 700 C CA . PRO A 1 96 ? -5.436 -5.088 -1.579 1.00 97.75 96 PRO A CA 1
ATOM 701 C C . PRO A 1 96 ? -6.762 -5.471 -2.241 1.00 97.75 96 PRO A C 1
ATOM 703 O O . PRO A 1 96 ? -6.834 -5.518 -3.468 1.00 97.75 96 PRO A O 1
ATOM 706 N N . ILE A 1 97 ? -7.819 -5.750 -1.472 1.00 97.81 97 ILE A N 1
ATOM 707 C CA . ILE A 1 97 ? -9.160 -5.998 -2.019 1.00 97.81 97 ILE A CA 1
ATOM 708 C C . ILE A 1 97 ? -9.769 -4.695 -2.548 1.00 97.81 97 ILE A C 1
ATOM 710 O O . ILE A 1 97 ? -10.550 -4.724 -3.497 1.00 97.81 97 ILE A O 1
ATOM 714 N N . ASN A 1 98 ? -9.390 -3.546 -1.979 1.00 98.25 98 ASN A N 1
ATOM 715 C CA . ASN A 1 98 ? -9.895 -2.239 -2.389 1.00 98.25 98 ASN A CA 1
ATOM 716 C C . ASN A 1 98 ? -9.091 -1.609 -3.542 1.00 98.25 98 ASN A C 1
ATOM 718 O O . ASN A 1 98 ? -9.411 -0.508 -3.990 1.00 98.25 98 ASN A O 1
ATOM 722 N N . TRP A 1 99 ? -8.043 -2.266 -4.037 1.00 98.50 99 TRP A N 1
ATOM 723 C CA . TRP A 1 99 ? -7.212 -1.722 -5.109 1.00 98.50 99 TRP A CA 1
ATOM 724 C C . TRP A 1 99 ? -7.813 -2.017 -6.486 1.00 98.50 99 TRP A C 1
ATOM 726 O O . TRP A 1 99 ? -8.171 -3.147 -6.810 1.00 98.50 99 TRP A O 1
ATOM 736 N N . ASP A 1 100 ? -7.902 -0.991 -7.324 1.00 98.50 100 ASP A N 1
ATOM 737 C CA . ASP A 1 100 ? -8.094 -1.093 -8.766 1.00 98.50 100 ASP A CA 1
ATOM 738 C C . ASP A 1 100 ? -6.751 -0.827 -9.452 1.00 98.50 100 ASP A C 1
ATOM 740 O O . ASP A 1 100 ? -6.252 0.301 -9.507 1.00 98.50 100 ASP A O 1
ATOM 744 N N . LEU A 1 101 ? -6.167 -1.904 -9.973 1.00 98.19 101 LEU A N 1
ATOM 745 C CA . LEU A 1 101 ? -4.875 -1.898 -10.651 1.00 98.19 101 LEU A CA 1
ATOM 746 C C . LEU A 1 101 ? -5.016 -1.964 -12.178 1.00 98.19 101 LEU A C 1
ATOM 748 O O . LEU A 1 101 ? -4.037 -2.232 -12.871 1.00 98.19 101 LEU A O 1
ATOM 752 N N . SER A 1 102 ? -6.215 -1.744 -12.733 1.00 98.06 102 SER A N 1
ATOM 753 C CA . SER A 1 102 ? -6.523 -1.876 -14.172 1.00 98.06 102 SER A CA 1
ATOM 754 C C . SER A 1 102 ? -5.621 -1.058 -15.105 1.00 98.06 102 SER A C 1
ATOM 756 O O . SER A 1 102 ? -5.535 -1.348 -16.296 1.00 98.06 102 SER A O 1
ATOM 758 N N . ARG A 1 103 ? -4.916 -0.058 -14.569 1.00 96.81 103 ARG A N 1
ATOM 759 C CA . ARG A 1 103 ? -4.000 0.831 -15.293 1.00 96.81 103 ARG A CA 1
ATOM 760 C C . ARG A 1 103 ? -2.558 0.332 -15.385 1.00 96.81 103 ARG A C 1
ATOM 762 O O . ARG A 1 103 ? -1.709 1.057 -15.912 1.00 96.81 103 ARG A O 1
ATOM 769 N N . MET A 1 104 ? -2.281 -0.853 -14.847 1.00 97.00 104 MET A N 1
ATOM 770 C CA . MET A 1 104 ? -0.968 -1.492 -14.857 1.00 97.00 104 MET A CA 1
ATOM 771 C C . MET A 1 104 ? -0.951 -2.719 -15.787 1.00 97.00 104 MET A C 1
ATOM 773 O O . MET A 1 104 ? -1.986 -3.367 -15.980 1.00 97.00 104 MET A O 1
ATOM 777 N N . PRO A 1 105 ? 0.224 -3.101 -16.318 1.00 97.44 105 PRO A N 1
ATOM 778 C CA . PRO A 1 105 ? 0.408 -4.369 -17.019 1.00 97.44 105 PRO A CA 1
ATOM 779 C C . PRO A 1 105 ? -0.022 -5.568 -16.164 1.00 97.44 105 PRO A C 1
ATOM 781 O O . PRO A 1 105 ? 0.119 -5.552 -14.942 1.00 97.44 105 PRO A O 1
ATOM 784 N N . MET A 1 106 ? -0.512 -6.641 -16.800 1.00 97.75 106 MET A N 1
ATOM 785 C CA . MET A 1 106 ? -0.996 -7.846 -16.101 1.00 97.75 106 MET A CA 1
ATOM 786 C C . MET A 1 106 ? 0.019 -8.396 -15.090 1.00 97.75 106 MET A C 1
ATOM 788 O O . MET A 1 106 ? -0.355 -8.678 -13.955 1.00 97.75 106 MET A O 1
ATOM 792 N N . ARG A 1 107 ? 1.293 -8.486 -15.484 1.00 97.62 107 ARG A N 1
ATOM 793 C CA . ARG A 1 107 ? 2.376 -8.967 -14.620 1.00 97.62 107 ARG A CA 1
ATOM 794 C C . ARG A 1 107 ? 2.538 -8.100 -13.366 1.00 97.62 107 ARG A C 1
ATOM 796 O O . ARG A 1 107 ? 2.471 -8.611 -12.252 1.00 97.62 107 ARG A O 1
ATOM 803 N N . ALA A 1 108 ? 2.639 -6.782 -13.531 1.00 97.81 108 ALA A N 1
ATOM 804 C CA . ALA A 1 108 ? 2.721 -5.842 -12.415 1.00 97.81 108 ALA A CA 1
ATOM 805 C C . ALA A 1 108 ? 1.521 -5.935 -11.464 1.00 97.81 108 ALA A C 1
ATOM 807 O O . ALA A 1 108 ? 1.707 -5.897 -10.249 1.00 97.81 108 ALA A O 1
ATOM 808 N N . ARG A 1 109 ? 0.301 -6.109 -12.000 1.00 98.12 109 ARG A N 1
ATOM 809 C CA . ARG A 1 109 ? -0.904 -6.318 -11.180 1.00 98.12 109 ARG A CA 1
ATOM 810 C C . ARG A 1 109 ? -0.766 -7.545 -10.289 1.00 98.12 109 ARG A C 1
ATOM 812 O O . ARG A 1 109 ? -1.055 -7.460 -9.104 1.00 98.12 109 ARG A O 1
ATOM 819 N N . GLN A 1 110 ? -0.301 -8.665 -10.841 1.00 97.75 110 GLN A N 1
ATOM 820 C CA . GLN A 1 110 ? -0.110 -9.906 -10.087 1.00 97.75 110 GLN A CA 1
ATOM 821 C C . GLN A 1 110 ? 0.937 -9.740 -8.980 1.00 97.75 110 GLN A C 1
ATOM 823 O O . GLN A 1 110 ? 0.687 -10.138 -7.843 1.00 97.75 110 GLN A O 1
ATOM 828 N N . HIS A 1 111 ? 2.075 -9.104 -9.277 1.00 97.44 111 HIS A N 1
ATOM 829 C CA . HIS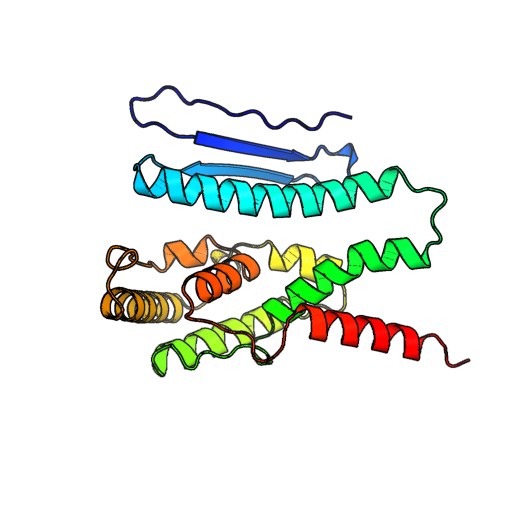 A 1 111 ? 3.120 -8.859 -8.277 1.00 97.44 111 HIS A CA 1
ATOM 830 C C . HIS A 1 111 ? 2.646 -7.926 -7.169 1.00 97.44 111 HIS A C 1
ATOM 832 O O . HIS A 1 111 ? 2.851 -8.215 -5.992 1.00 97.44 111 HIS A O 1
ATOM 838 N N . LEU A 1 112 ? 1.988 -6.825 -7.533 1.00 97.75 112 LEU A N 1
ATOM 839 C CA . LEU A 1 112 ? 1.487 -5.867 -6.560 1.00 97.75 112 LEU A CA 1
ATOM 840 C C . LEU A 1 112 ? 0.366 -6.470 -5.708 1.00 97.75 112 LEU A C 1
ATOM 842 O O . LEU A 1 112 ? 0.363 -6.258 -4.501 1.00 97.75 112 LEU A O 1
ATOM 846 N N . GLN A 1 113 ? -0.522 -7.282 -6.291 1.00 97.81 113 GLN A N 1
ATOM 847 C CA . GLN A 1 113 ? -1.538 -8.011 -5.532 1.00 97.81 113 GLN A CA 1
ATOM 848 C C . GLN A 1 113 ? -0.900 -8.999 -4.548 1.00 97.81 113 GLN A C 1
ATOM 850 O O . GLN A 1 113 ? -1.313 -9.059 -3.394 1.00 97.81 113 GLN A O 1
ATOM 855 N N . ALA A 1 114 ? 0.122 -9.749 -4.974 1.00 97.06 114 ALA A N 1
ATOM 856 C CA . ALA A 1 114 ? 0.835 -10.685 -4.106 1.00 97.06 114 ALA A CA 1
ATOM 857 C C . ALA A 1 114 ? 1.534 -9.965 -2.941 1.00 97.06 114 ALA A C 1
ATOM 859 O O . ALA A 1 114 ? 1.399 -10.380 -1.790 1.00 97.06 114 ALA A O 1
ATOM 860 N N . ILE A 1 115 ? 2.221 -8.852 -3.225 1.00 97.06 115 ILE A N 1
ATOM 861 C CA . ILE A 1 115 ? 2.838 -7.997 -2.204 1.00 97.06 115 ILE A CA 1
ATOM 862 C C . ILE A 1 115 ? 1.768 -7.437 -1.264 1.00 97.06 115 ILE A C 1
ATOM 864 O O . ILE A 1 115 ? 1.933 -7.511 -0.053 1.00 97.06 115 ILE A O 1
ATOM 868 N N . GLY A 1 116 ? 0.661 -6.921 -1.797 1.00 96.88 116 GLY A N 1
ATOM 869 C CA . GLY A 1 116 ? -0.432 -6.359 -1.009 1.00 96.88 116 GLY A CA 1
ATOM 870 C C . GLY A 1 116 ? -1.085 -7.373 -0.080 1.00 96.88 116 GLY A C 1
ATOM 871 O O . GLY A 1 116 ? -1.297 -7.074 1.089 1.00 96.88 116 GLY A O 1
ATOM 872 N N . LEU A 1 117 ? -1.349 -8.593 -0.557 1.00 96.50 117 LEU A N 1
ATOM 873 C CA . LEU A 1 117 ? -1.894 -9.678 0.268 1.00 96.50 117 LEU A CA 1
ATOM 874 C C . LEU A 1 117 ? -0.934 -10.072 1.390 1.00 96.50 117 LEU A C 1
ATOM 876 O O . LEU A 1 117 ? -1.358 -10.232 2.532 1.00 96.50 117 LEU A O 1
ATOM 880 N N . TYR A 1 118 ? 0.355 -10.185 1.076 1.00 96.19 118 TYR A N 1
ATOM 881 C CA . TYR A 1 118 ? 1.382 -10.479 2.066 1.00 96.19 118 TYR A CA 1
ATOM 882 C C . TYR A 1 118 ? 1.515 -9.359 3.112 1.00 96.19 118 TYR A C 1
ATOM 884 O O . TYR A 1 118 ? 1.507 -9.629 4.310 1.00 96.19 118 TYR A O 1
ATOM 892 N N . LEU A 1 119 ? 1.554 -8.093 2.684 1.00 95.69 119 LEU A N 1
ATOM 893 C CA . LEU A 1 119 ? 1.575 -6.951 3.599 1.00 95.69 119 LEU A CA 1
ATOM 894 C C . LEU A 1 119 ? 0.308 -6.901 4.449 1.00 95.69 119 LEU A C 1
ATOM 896 O O . LEU A 1 119 ? 0.404 -6.691 5.648 1.00 95.69 119 LEU A O 1
ATOM 900 N N . ASN A 1 120 ? -0.868 -7.136 3.868 1.00 94.75 120 ASN A N 1
ATOM 901 C CA . ASN A 1 120 ? -2.124 -7.162 4.611 1.00 94.75 120 ASN A CA 1
ATOM 902 C C . ASN A 1 120 ? -2.149 -8.277 5.668 1.00 94.75 120 ASN A C 1
ATOM 904 O O . ASN A 1 120 ? -2.695 -8.072 6.746 1.00 94.75 120 ASN A O 1
ATOM 908 N N . TYR A 1 121 ? -1.520 -9.425 5.403 1.00 94.62 121 TYR A N 1
ATOM 909 C CA . TYR A 1 121 ? -1.324 -10.475 6.405 1.00 94.62 121 TYR A CA 1
ATOM 910 C C . TYR A 1 121 ? -0.400 -10.012 7.546 1.00 94.62 121 TYR A C 1
ATOM 912 O O . TYR A 1 121 ?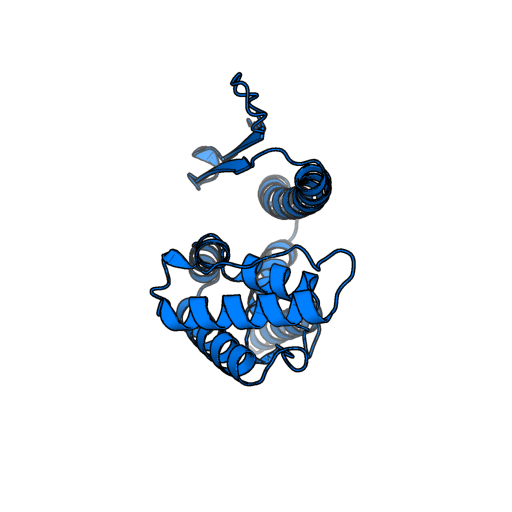 -0.769 -10.113 8.713 1.00 94.62 121 TYR A O 1
ATOM 920 N N . GLU A 1 122 ? 0.755 -9.422 7.229 1.00 94.00 122 GLU A N 1
ATOM 921 C CA . GLU A 1 122 ? 1.708 -8.906 8.229 1.00 94.00 122 GLU A CA 1
ATOM 922 C C . GLU A 1 122 ? 1.161 -7.706 9.034 1.00 94.00 122 GLU A C 1
ATOM 924 O O . GLU A 1 122 ? 1.500 -7.498 10.205 1.00 94.00 122 GLU A O 1
ATOM 929 N N . LEU A 1 123 ? 0.302 -6.898 8.409 1.00 93.00 123 LEU A N 1
ATOM 930 C CA . LEU A 1 123 ? -0.403 -5.765 9.013 1.00 93.00 123 LEU A CA 1
ATOM 931 C C . LEU A 1 123 ? -1.687 -6.187 9.735 1.00 93.00 123 LEU A C 1
ATOM 933 O O . LEU A 1 123 ? -2.207 -5.410 10.533 1.00 93.00 123 LEU A O 1
ATOM 937 N N . GLY A 1 124 ? -2.199 -7.389 9.466 1.00 81.12 124 GLY A N 1
ATOM 938 C CA . GLY A 1 124 ? -3.489 -7.915 9.912 1.00 81.12 124 GLY A CA 1
ATOM 939 C C . GLY A 1 124 ? -3.551 -8.257 11.398 1.00 81.12 124 GLY A C 1
ATOM 940 O O . GLY A 1 124 ? -4.117 -9.279 11.768 1.00 81.12 124 GLY A O 1
ATOM 941 N N . SER A 1 125 ? -2.969 -7.426 12.259 1.00 77.12 125 SER A N 1
ATOM 942 C CA . SER A 1 125 ? -3.028 -7.602 13.700 1.00 77.12 125 SER A CA 1
ATOM 943 C C . SER A 1 125 ? -4.416 -7.311 14.262 1.00 77.12 125 SE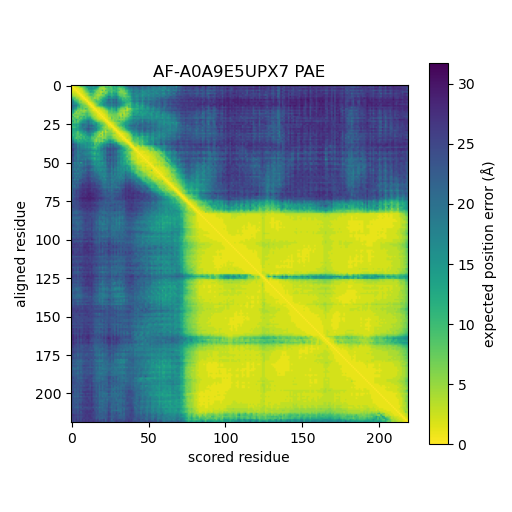R A C 1
ATOM 945 O O . SER A 1 125 ? -5.118 -6.395 13.820 1.00 77.12 125 SER A O 1
ATOM 947 N N . ASP A 1 126 ? -4.755 -8.044 15.321 1.00 75.81 126 ASP A N 1
ATOM 948 C CA . ASP A 1 126 ? -5.985 -7.850 16.093 1.00 75.81 126 ASP A CA 1
ATOM 949 C C . ASP A 1 126 ? -6.003 -6.513 16.852 1.00 75.81 126 ASP A C 1
ATOM 951 O O . ASP A 1 126 ? -7.064 -6.047 17.264 1.00 75.81 126 ASP A O 1
ATOM 955 N N . THR A 1 127 ? -4.840 -5.866 17.022 1.00 85.00 127 THR A N 1
ATOM 956 C CA . THR A 1 127 ? -4.706 -4.608 17.766 1.00 85.00 127 THR A CA 1
ATOM 957 C C . THR A 1 127 ? -4.267 -3.431 16.880 1.00 85.00 127 THR A C 1
ATOM 959 O O . THR A 1 127 ? -3.434 -3.610 15.981 1.00 85.00 127 THR A O 1
ATOM 962 N N . PRO A 1 128 ? -4.777 -2.209 17.139 1.00 86.12 128 PRO A N 1
ATOM 963 C CA . PRO A 1 128 ? -4.339 -0.986 16.460 1.00 86.12 128 PRO A CA 1
ATOM 964 C C . PRO A 1 128 ? -2.847 -0.673 16.636 1.00 86.12 128 PRO A C 1
ATOM 966 O O . PRO A 1 128 ? -2.198 -0.272 15.675 1.00 86.12 128 PRO A O 1
ATOM 969 N N . ASP A 1 129 ? -2.281 -0.902 17.824 1.00 85.94 129 ASP A N 1
ATOM 970 C CA . ASP A 1 129 ? -0.882 -0.551 18.125 1.00 85.94 129 ASP A CA 1
ATOM 971 C C . ASP A 1 129 ? 0.113 -1.352 17.285 1.00 85.94 129 ASP A C 1
ATOM 973 O O . ASP A 1 129 ? 1.107 -0.821 16.783 1.00 85.94 129 ASP A O 1
ATOM 977 N N . ARG A 1 130 ? -0.172 -2.641 17.074 1.00 88.69 130 ARG A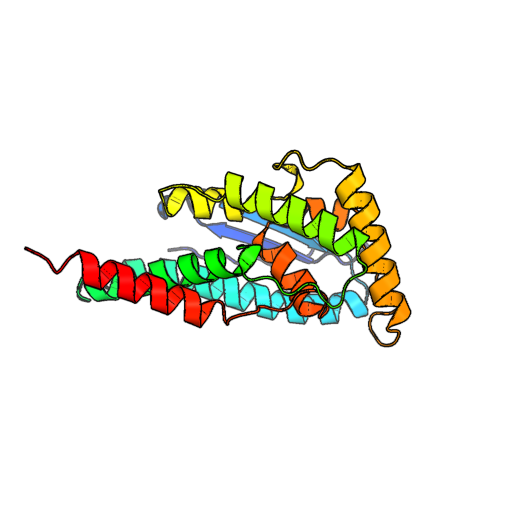 N 1
ATOM 978 C CA . ARG A 1 130 ? 0.665 -3.503 16.238 1.00 88.69 130 ARG A CA 1
ATOM 979 C C . ARG A 1 130 ? 0.530 -3.141 14.762 1.00 88.69 130 ARG A C 1
ATOM 981 O O . ARG A 1 130 ? 1.536 -3.147 14.054 1.00 88.69 130 ARG A O 1
ATOM 988 N N . PHE A 1 131 ? -0.666 -2.748 14.324 1.00 92.38 131 PHE A N 1
ATOM 989 C CA . PHE A 1 131 ? -0.879 -2.225 12.978 1.00 92.38 131 PHE A CA 1
ATOM 990 C C . PHE A 1 131 ? -0.070 -0.943 12.769 1.00 92.38 131 PHE A C 1
ATOM 992 O O . PHE A 1 131 ? 0.677 -0.861 11.802 1.00 92.38 131 PHE A O 1
ATOM 999 N N . LEU A 1 132 ? -0.149 0.017 13.698 1.00 91.56 132 LEU A N 1
ATOM 1000 C CA . LEU A 1 132 ? 0.604 1.275 13.650 1.00 91.56 132 LEU A CA 1
ATOM 1001 C C . LEU A 1 132 ? 2.118 1.052 13.688 1.00 91.56 132 LEU A C 1
ATOM 1003 O O . LEU A 1 132 ? 2.865 1.695 12.952 1.00 91.56 132 LEU A O 1
ATOM 1007 N N . THR A 1 133 ? 2.580 0.113 14.507 1.00 91.50 133 THR A N 1
ATOM 1008 C CA . THR A 1 133 ? 3.996 -0.263 14.555 1.00 91.50 133 THR A CA 1
ATOM 1009 C C . THR A 1 133 ? 4.450 -0.843 13.219 1.00 91.50 133 THR A C 1
ATOM 1011 O O . THR A 1 133 ? 5.501 -0.470 12.705 1.00 91.50 133 THR A O 1
ATOM 1014 N N . ASN A 1 134 ? 3.661 -1.747 12.634 1.00 94.56 134 ASN A N 1
ATOM 1015 C CA . ASN A 1 134 ? 4.032 -2.413 11.395 1.00 94.56 134 ASN A CA 1
ATOM 1016 C C . ASN A 1 134 ? 3.904 -1.478 10.185 1.00 94.56 134 ASN A C 1
ATOM 1018 O O . ASN A 1 134 ? 4.851 -1.378 9.421 1.00 94.56 134 ASN A O 1
ATOM 1022 N N . ILE A 1 135 ? 2.816 -0.721 10.029 1.00 95.62 135 ILE A N 1
ATOM 1023 C CA . ILE A 1 135 ? 2.598 0.143 8.853 1.00 95.62 135 ILE A CA 1
ATOM 1024 C C . ILE A 1 135 ? 3.665 1.229 8.675 1.00 95.62 135 ILE A C 1
ATOM 1026 O O . ILE A 1 135 ? 3.819 1.745 7.575 1.00 95.62 135 ILE A O 1
ATOM 1030 N N . ASN A 1 136 ? 4.415 1.560 9.728 1.00 94.81 136 ASN A N 1
ATOM 1031 C CA . ASN A 1 136 ? 5.530 2.503 9.668 1.00 94.81 136 ASN A CA 1
ATOM 1032 C C . ASN A 1 136 ? 6.878 1.849 9.321 1.00 94.81 136 ASN A C 1
ATOM 1034 O O . ASN A 1 136 ? 7.837 2.564 9.023 1.00 94.81 136 ASN A O 1
ATOM 1038 N N . LYS A 1 137 ? 6.972 0.514 9.325 1.00 96.19 137 LYS A N 1
ATOM 1039 C CA . LYS A 1 137 ? 8.199 -0.195 8.954 1.00 96.19 137 LYS A CA 1
ATOM 1040 C C . LYS A 1 137 ? 8.494 -0.021 7.465 1.00 96.19 137 LYS A C 1
ATOM 1042 O O . LYS A 1 137 ? 7.582 -0.113 6.639 1.00 96.19 137 LYS A O 1
ATOM 1047 N N . PRO A 1 138 ? 9.763 0.175 7.085 1.00 97.75 138 PRO A N 1
ATOM 1048 C CA . PRO A 1 138 ? 10.154 0.179 5.686 1.00 97.75 138 PRO A CA 1
ATOM 1049 C C . PRO A 1 138 ? 9.984 -1.217 5.065 1.00 97.75 138 PRO A C 1
ATOM 1051 O O . PRO A 1 138 ? 10.236 -2.237 5.705 1.00 97.75 138 PRO A O 1
ATOM 1054 N N . LEU A 1 139 ? 9.637 -1.273 3.778 1.00 97.00 139 LEU A N 1
ATOM 1055 C CA . LEU A 1 139 ? 9.385 -2.505 3.020 1.00 97.00 139 LEU A CA 1
ATOM 1056 C C . LEU A 1 139 ? 10.582 -3.467 3.001 1.00 97.00 139 LEU A C 1
ATOM 1058 O O . LEU A 1 139 ? 10.399 -4.674 2.854 1.00 97.00 139 LEU A O 1
ATOM 1062 N N . ARG A 1 140 ? 11.807 -2.977 3.217 1.00 97.56 140 ARG A N 1
ATOM 1063 C CA . ARG A 1 140 ? 12.993 -3.833 3.399 1.00 97.56 140 ARG A CA 1
ATOM 1064 C C . ARG A 1 140 ? 12.904 -4.794 4.584 1.00 97.56 140 ARG A C 1
ATOM 1066 O O . ARG A 1 140 ? 13.544 -5.839 4.555 1.00 97.56 140 ARG A O 1
ATOM 1073 N N . GLU A 1 141 ? 12.120 -4.466 5.607 1.00 97.81 141 GLU A N 1
ATOM 1074 C CA . GLU A 1 141 ? 11.927 -5.338 6.771 1.00 97.81 141 GLU A CA 1
ATOM 1075 C C . GLU A 1 141 ? 10.938 -6.475 6.485 1.00 97.81 141 GLU A C 1
ATOM 1077 O O . GLU A 1 141 ? 10.918 -7.479 7.192 1.00 97.81 141 GLU A O 1
ATOM 1082 N N . TYR A 1 142 ? 10.178 -6.372 5.393 1.00 95.44 142 TYR A N 1
ATOM 1083 C CA . TYR A 1 142 ? 9.101 -7.288 5.035 1.00 95.44 142 TYR A CA 1
ATOM 1084 C C . TYR A 1 142 ? 9.538 -8.494 4.196 1.00 95.44 142 TYR A C 1
ATOM 1086 O O . TYR A 1 142 ? 8.694 -9.106 3.561 1.00 95.44 142 TYR A O 1
ATOM 1094 N N . ARG A 1 143 ? 10.822 -8.877 4.154 1.00 96.25 143 ARG A N 1
ATOM 1095 C CA . ARG A 1 143 ? 11.327 -10.072 3.422 1.00 96.25 143 ARG A CA 1
ATOM 1096 C C . ARG A 1 143 ? 10.699 -10.297 2.026 1.00 96.25 143 ARG A C 1
ATOM 1098 O O . ARG A 1 143 ? 10.530 -11.435 1.593 1.00 96.25 143 ARG A O 1
ATOM 1105 N N . ILE A 1 144 ? 10.356 -9.220 1.315 1.00 96.31 144 ILE A N 1
ATOM 1106 C CA . ILE A 1 144 ? 9.712 -9.308 0.002 1.00 96.31 144 ILE A CA 1
ATOM 1107 C C . ILE A 1 144 ? 10.744 -9.864 -0.988 1.00 96.31 144 ILE A C 1
ATOM 1109 O O . ILE A 1 144 ? 11.857 -9.331 -1.046 1.00 96.31 144 ILE A O 1
ATOM 1113 N N . PRO A 1 145 ? 10.414 -10.902 -1.781 1.00 96.56 145 PRO A N 1
ATOM 1114 C CA . PRO A 1 145 ? 11.336 -11.456 -2.764 1.00 96.56 145 PRO A CA 1
ATOM 1115 C C . PRO A 1 145 ? 11.901 -10.365 -3.695 1.00 96.56 145 PRO A C 1
ATOM 1117 O O . PRO A 1 145 ? 11.123 -9.695 -4.382 1.00 96.56 145 PRO A O 1
ATOM 1120 N N . PRO A 1 146 ? 13.237 -10.190 -3.781 1.00 94.44 146 PRO A N 1
ATOM 1121 C CA . PRO A 1 146 ? 13.841 -9.106 -4.563 1.00 94.44 146 PRO A CA 1
ATOM 1122 C C . PRO A 1 146 ? 13.462 -9.119 -6.049 1.00 94.44 146 PRO A C 1
ATOM 1124 O O . PRO A 1 146 ? 13.404 -8.068 -6.686 1.00 94.44 146 PRO A O 1
ATOM 1127 N N . ILE A 1 147 ? 13.183 -10.304 -6.602 1.00 96.25 147 ILE A N 1
ATOM 1128 C CA . ILE A 1 147 ? 12.747 -10.466 -7.992 1.00 96.25 147 ILE A CA 1
ATOM 1129 C C . ILE A 1 147 ? 11.398 -9.787 -8.260 1.00 96.25 147 ILE A C 1
ATOM 1131 O O . ILE A 1 147 ? 11.280 -9.074 -9.252 1.00 96.25 147 ILE A O 1
ATOM 1135 N N . LEU A 1 148 ? 10.430 -9.899 -7.339 1.00 96.12 148 LEU A N 1
ATOM 1136 C CA . LEU A 1 148 ? 9.109 -9.282 -7.496 1.00 96.12 148 LEU A CA 1
ATOM 1137 C C . LEU A 1 148 ? 9.221 -7.759 -7.544 1.00 96.12 148 LEU A C 1
ATOM 1139 O O . LEU A 1 148 ? 8.601 -7.119 -8.388 1.00 96.12 148 LEU A O 1
ATOM 1143 N N . LEU A 1 149 ? 10.051 -7.178 -6.674 1.00 96.12 149 LEU A N 1
ATOM 1144 C CA . LEU A 1 149 ? 10.277 -5.732 -6.643 1.00 96.12 149 LEU A CA 1
ATOM 1145 C C . LEU A 1 149 ? 11.014 -5.236 -7.888 1.00 96.12 149 LEU A C 1
ATOM 1147 O O . LEU A 1 149 ? 10.696 -4.161 -8.389 1.00 96.12 149 LEU A O 1
ATOM 1151 N N . ARG A 1 150 ? 11.965 -6.018 -8.412 1.00 97.69 150 ARG A N 1
ATOM 1152 C CA . ARG A 1 150 ? 12.664 -5.710 -9.667 1.00 97.69 150 ARG A CA 1
ATOM 1153 C C . ARG A 1 150 ? 11.717 -5.675 -10.852 1.00 97.69 150 ARG A C 1
ATOM 1155 O O . ARG A 1 150 ? 11.716 -4.694 -11.588 1.00 97.69 150 ARG A O 1
ATOM 1162 N N . GLU A 1 151 ? 10.913 -6.714 -11.020 1.00 97.44 151 GLU A N 1
ATOM 1163 C CA . GLU A 1 151 ? 9.975 -6.799 -12.138 1.00 97.44 151 GLU A CA 1
ATOM 1164 C C . GLU A 1 151 ? 8.865 -5.752 -12.013 1.00 97.44 151 GLU A C 1
ATOM 1166 O O . GLU A 1 151 ? 8.530 -5.090 -12.992 1.00 97.44 151 GLU A O 1
ATOM 1171 N N . LEU A 1 152 ? 8.363 -5.517 -10.796 1.00 97.38 152 LEU A N 1
ATOM 1172 C CA . LEU A 1 152 ? 7.399 -4.452 -10.526 1.00 97.38 152 LEU A CA 1
ATOM 1173 C C . LEU A 1 152 ? 7.971 -3.064 -10.859 1.00 97.38 152 LEU A C 1
ATOM 1175 O O . LEU A 1 152 ? 7.295 -2.267 -11.506 1.00 97.38 152 LEU A O 1
ATOM 1179 N N . ALA A 1 153 ? 9.213 -2.771 -10.458 1.00 97.69 153 ALA A N 1
ATOM 1180 C CA . ALA A 1 153 ? 9.874 -1.497 -10.747 1.00 97.69 153 ALA A CA 1
ATOM 1181 C C . ALA A 1 153 ? 10.058 -1.267 -12.249 1.00 97.69 153 ALA A C 1
ATOM 1183 O O . ALA A 1 153 ? 9.797 -0.166 -12.742 1.00 97.69 153 ALA A O 1
ATOM 1184 N N . GLN A 1 154 ? 10.456 -2.310 -12.981 1.00 97.94 154 GLN A N 1
ATOM 1185 C CA . GLN A 1 154 ? 10.580 -2.266 -14.436 1.00 97.94 154 GLN A CA 1
ATOM 1186 C C . GLN A 1 154 ? 9.229 -1.993 -15.103 1.00 97.94 154 GLN A C 1
ATOM 1188 O O . GLN A 1 154 ? 9.130 -1.062 -15.902 1.00 97.94 154 GLN A O 1
ATOM 1193 N N . ASP A 1 155 ? 8.183 -2.735 -14.733 1.00 98.00 155 ASP A N 1
ATOM 1194 C CA . ASP A 1 155 ? 6.852 -2.583 -15.330 1.00 98.00 155 ASP A CA 1
ATOM 1195 C C . ASP A 1 155 ? 6.242 -1.205 -15.038 1.00 98.00 155 ASP A C 1
ATOM 1197 O O . ASP A 1 155 ? 5.649 -0.576 -15.918 1.00 98.00 155 ASP A O 1
ATOM 1201 N N . ILE A 1 156 ? 6.408 -0.705 -13.811 1.00 96.56 156 ILE A N 1
ATOM 1202 C CA . ILE A 1 156 ? 5.955 0.633 -13.415 1.00 96.56 156 ILE A CA 1
ATOM 1203 C C . ILE A 1 156 ? 6.692 1.711 -14.206 1.00 96.56 156 ILE A C 1
ATOM 1205 O O . ILE A 1 156 ? 6.050 2.613 -14.748 1.00 96.56 156 ILE A O 1
ATOM 1209 N N . THR A 1 157 ? 8.018 1.602 -14.308 1.00 96.94 157 THR A N 1
ATOM 1210 C CA . THR A 1 157 ? 8.846 2.554 -15.059 1.00 96.94 157 THR A CA 1
ATOM 1211 C C . THR A 1 157 ? 8.413 2.603 -16.519 1.00 96.94 157 THR A C 1
ATOM 1213 O O . THR A 1 157 ? 8.121 3.680 -17.030 1.00 96.94 157 THR A O 1
ATOM 1216 N N . GLN A 1 158 ? 8.271 1.445 -17.169 1.00 96.75 158 GLN A N 1
ATOM 1217 C CA . GLN A 1 158 ? 7.804 1.364 -18.555 1.00 96.75 158 GLN A CA 1
ATOM 1218 C C . GLN A 1 158 ? 6.403 1.960 -18.720 1.00 96.75 158 GLN A C 1
ATOM 1220 O O . GLN A 1 158 ? 6.157 2.707 -19.664 1.00 96.75 158 GLN A O 1
ATOM 1225 N N . THR A 1 159 ? 5.493 1.685 -17.781 1.00 96.19 159 THR A N 1
ATOM 1226 C CA . THR A 1 159 ? 4.123 2.222 -17.812 1.00 96.19 159 THR A CA 1
ATOM 1227 C C . THR A 1 159 ? 4.111 3.745 -17.712 1.00 96.19 159 THR A C 1
ATOM 1229 O O . THR A 1 159 ? 3.354 4.404 -18.423 1.00 96.19 159 THR A O 1
ATOM 1232 N N . ILE A 1 160 ? 4.935 4.320 -16.837 1.00 95.44 160 ILE A N 1
ATOM 1233 C CA . ILE A 1 160 ? 5.027 5.772 -16.659 1.00 95.44 160 ILE A CA 1
ATOM 1234 C C . ILE A 1 160 ? 5.696 6.427 -17.869 1.00 95.44 160 ILE A C 1
ATOM 1236 O O . ILE A 1 160 ? 5.176 7.415 -18.386 1.00 95.44 160 ILE A O 1
ATOM 1240 N N . GLN A 1 161 ? 6.785 5.849 -18.373 1.00 95.00 161 GLN A N 1
ATOM 1241 C CA . GLN A 1 161 ? 7.479 6.341 -19.563 1.00 95.00 161 GLN A CA 1
ATOM 1242 C C . GLN A 1 161 ? 6.580 6.309 -20.803 1.00 95.00 161 GLN A C 1
ATOM 1244 O O . GLN A 1 161 ? 6.540 7.283 -21.551 1.00 95.00 161 GLN A O 1
ATOM 1249 N N . ALA A 1 162 ? 5.792 5.245 -20.984 1.00 94.81 162 ALA A N 1
ATOM 1250 C CA . ALA A 1 162 ? 4.856 5.115 -22.101 1.00 94.81 162 ALA A CA 1
ATOM 1251 C C . ALA A 1 162 ? 3.728 6.162 -22.080 1.00 94.81 162 ALA A C 1
ATOM 1253 O O . ALA A 1 162 ? 3.193 6.507 -23.132 1.00 94.81 162 ALA A O 1
ATOM 1254 N N . ARG A 1 163 ? 3.365 6.693 -20.903 1.00 93.81 163 ARG A N 1
ATOM 1255 C CA . ARG A 1 163 ? 2.395 7.797 -20.783 1.00 93.81 163 ARG A CA 1
ATOM 1256 C C . ARG A 1 163 ? 2.986 9.150 -21.198 1.00 93.81 163 ARG A C 1
ATOM 1258 O O . ARG A 1 163 ? 2.223 10.060 -21.514 1.00 93.81 163 ARG A O 1
ATOM 1265 N N . GLY A 1 164 ? 4.315 9.281 -21.211 1.00 92.06 164 GLY A N 1
ATOM 1266 C CA . GLY A 1 164 ? 5.023 10.508 -21.569 1.00 92.06 164 GLY A CA 1
ATOM 1267 C C . GLY A 1 164 ? 4.757 11.687 -20.622 1.00 92.06 164 GLY A C 1
ATOM 1268 O O . GLY A 1 164 ? 4.292 11.536 -19.490 1.00 92.06 164 GLY A O 1
ATOM 1269 N N . GLY A 1 165 ? 5.078 12.894 -21.092 1.00 90.12 165 GLY A N 1
ATOM 1270 C CA . GLY A 1 165 ? 4.857 14.140 -20.355 1.00 90.12 165 GLY A CA 1
ATOM 1271 C C . GLY A 1 165 ? 5.808 14.339 -19.172 1.00 90.12 165 GLY A C 1
ATOM 1272 O O . GLY A 1 165 ? 6.944 13.867 -19.179 1.00 90.12 165 GLY A O 1
ATOM 1273 N N . PHE A 1 166 ? 5.331 15.047 -18.143 1.00 87.62 166 PHE A N 1
ATOM 1274 C CA . PHE A 1 166 ? 6.125 15.451 -16.972 1.00 87.62 166 PHE A CA 1
ATOM 1275 C C . PHE A 1 166 ? 6.797 14.274 -16.242 1.00 87.62 166 PHE A C 1
ATOM 1277 O O . PHE A 1 166 ? 7.866 14.432 -15.660 1.00 87.62 166 PHE A O 1
ATOM 1284 N N . PHE A 1 167 ? 6.201 13.080 -16.296 1.00 88.25 167 PHE A N 1
ATOM 1285 C CA . PHE A 1 167 ? 6.702 11.897 -15.595 1.00 88.25 167 PHE A CA 1
ATOM 1286 C C . PHE A 1 167 ? 7.653 11.027 -16.433 1.00 88.25 167 PHE A C 1
ATOM 1288 O O . PHE A 1 167 ? 8.177 10.042 -15.920 1.00 88.25 167 PHE A O 1
ATOM 1295 N N . GLY A 1 168 ? 7.912 11.374 -17.700 1.00 85.38 168 GLY A N 1
ATOM 1296 C CA . GLY A 1 168 ? 8.685 10.533 -18.623 1.00 85.38 168 GLY A CA 1
ATOM 1297 C C . GLY A 1 168 ? 10.137 10.265 -18.200 1.00 85.38 168 GLY A C 1
ATOM 1298 O O . GLY A 1 168 ? 10.722 9.278 -18.631 1.00 85.38 168 GLY A O 1
ATOM 1299 N N . GLY A 1 169 ? 10.715 11.103 -17.335 1.00 90.75 169 GLY A N 1
ATOM 1300 C CA . GLY A 1 169 ? 12.069 10.914 -16.800 1.00 90.75 169 GLY A CA 1
ATOM 1301 C C . GLY A 1 169 ? 12.149 10.064 -15.527 1.00 90.75 169 GLY A C 1
ATOM 1302 O O . GLY A 1 169 ? 13.244 9.837 -15.019 1.00 90.75 169 GLY A O 1
ATOM 1303 N N . ILE A 1 170 ? 11.018 9.623 -14.973 1.00 92.06 170 ILE A N 1
ATOM 1304 C CA . ILE A 1 170 ? 11.001 8.946 -13.675 1.00 92.06 170 ILE A CA 1
ATOM 1305 C C . ILE A 1 170 ? 11.323 7.467 -13.856 1.00 92.06 170 ILE A C 1
ATOM 1307 O O . ILE A 1 170 ? 10.669 6.756 -14.617 1.00 92.06 170 ILE A O 1
ATOM 1311 N N . VAL A 1 171 ? 12.323 7.006 -13.108 1.00 95.19 171 VAL A N 1
ATOM 1312 C CA . VAL A 1 171 ? 12.755 5.609 -13.068 1.00 95.19 171 VAL A CA 1
ATOM 1313 C C . VAL A 1 171 ? 12.582 5.088 -11.650 1.00 95.19 171 VAL A C 1
ATOM 1315 O O . VAL A 1 171 ? 13.104 5.665 -10.695 1.00 95.19 171 VAL A O 1
ATOM 1318 N N . PHE A 1 172 ? 11.851 3.987 -11.513 1.00 95.50 172 PHE A N 1
ATOM 1319 C CA . PHE A 1 172 ? 11.712 3.281 -10.247 1.00 95.50 172 PHE A CA 1
ATOM 1320 C C . PHE A 1 172 ? 12.769 2.191 -10.167 1.00 95.50 172 PHE A C 1
ATOM 1322 O O . PHE A 1 172 ? 12.969 1.436 -11.118 1.00 95.50 172 PHE A O 1
ATOM 1329 N N . SER A 1 173 ? 13.414 2.084 -9.009 1.00 97.31 173 SER A N 1
ATOM 1330 C CA . SER A 1 173 ? 14.272 0.954 -8.670 1.00 97.31 173 SER A CA 1
ATOM 1331 C C . SER A 1 173 ? 13.666 0.161 -7.505 1.00 97.31 173 SER A C 1
ATOM 1333 O O . SER A 1 173 ? 12.838 0.696 -6.757 1.00 97.31 173 SER A O 1
ATOM 1335 N N . PRO A 1 174 ? 14.069 -1.107 -7.307 1.00 97.12 174 PRO A N 1
ATOM 1336 C CA . PRO A 1 174 ? 13.687 -1.879 -6.124 1.00 97.12 174 PRO A CA 1
ATOM 1337 C C . PRO A 1 174 ? 13.990 -1.144 -4.817 1.00 97.12 174 PRO A C 1
ATOM 1339 O O . PRO A 1 174 ? 13.187 -1.157 -3.887 1.00 97.12 174 PRO A O 1
ATOM 1342 N N . GLU A 1 175 ? 15.132 -0.462 -4.757 1.00 96.94 175 GLU A N 1
ATOM 1343 C CA . GLU A 1 175 ? 15.592 0.303 -3.601 1.00 96.94 175 GLU A CA 1
ATOM 1344 C C . GLU A 1 175 ? 14.659 1.474 -3.296 1.00 96.94 175 GLU A C 1
ATOM 1346 O O . GLU A 1 175 ? 14.435 1.771 -2.121 1.00 96.94 175 GLU A O 1
ATOM 1351 N N . THR A 1 176 ? 14.075 2.105 -4.322 1.00 94.56 176 THR A N 1
ATOM 1352 C CA . THR A 1 176 ? 13.055 3.144 -4.137 1.00 94.56 176 THR A CA 1
ATOM 1353 C C . THR A 1 176 ? 11.872 2.601 -3.345 1.00 94.56 176 THR A C 1
ATOM 1355 O O . THR A 1 176 ? 11.446 3.260 -2.398 1.00 94.56 176 THR A O 1
ATOM 1358 N N . PHE A 1 177 ? 11.383 1.398 -3.673 1.00 95.50 177 PHE A N 1
ATOM 1359 C CA . PHE A 1 177 ? 10.276 0.764 -2.951 1.00 95.50 177 PHE A CA 1
ATOM 1360 C C . PHE A 1 177 ? 10.685 0.285 -1.561 1.00 95.50 177 PHE A C 1
ATOM 1362 O O . PHE A 1 177 ? 9.994 0.578 -0.595 1.00 95.50 177 PHE A O 1
ATOM 1369 N N . LEU A 1 178 ? 11.832 -0.384 -1.429 1.00 96.44 178 LEU A N 1
ATOM 1370 C CA . LEU A 1 178 ? 12.311 -0.947 -0.158 1.00 96.44 178 LEU A CA 1
ATOM 1371 C C . LEU A 1 178 ? 12.468 0.091 0.965 1.00 96.44 178 LEU A C 1
ATOM 1373 O O . LEU A 1 178 ? 12.405 -0.264 2.144 1.00 96.44 178 LEU A O 1
ATOM 1377 N N . ARG A 1 179 ? 12.692 1.360 0.608 1.00 96.62 179 ARG A N 1
ATOM 1378 C CA . ARG A 1 179 ? 12.800 2.483 1.552 1.00 96.62 179 ARG A CA 1
ATOM 1379 C C . ARG A 1 179 ? 11.450 3.039 2.007 1.00 96.62 179 ARG A C 1
ATOM 1381 O O . ARG A 1 179 ? 11.418 3.718 3.026 1.00 96.62 179 ARG A O 1
ATOM 1388 N N . GLN A 1 180 ? 10.370 2.784 1.271 1.00 97.31 180 GLN A N 1
ATOM 1389 C CA . GLN A 1 180 ? 9.034 3.247 1.647 1.00 97.31 180 GLN A CA 1
ATOM 1390 C C . GLN A 1 180 ? 8.427 2.326 2.694 1.00 97.31 180 GLN A C 1
ATOM 1392 O O . GLN A 1 180 ? 8.798 1.160 2.778 1.00 97.31 180 GLN A O 1
ATOM 1397 N N . ASN A 1 181 ? 7.460 2.829 3.450 1.00 97.62 181 ASN A N 1
ATOM 1398 C CA . ASN A 1 181 ? 6.550 1.985 4.215 1.00 97.62 181 ASN A CA 1
ATOM 1399 C C . ASN A 1 181 ? 5.333 1.578 3.343 1.00 97.62 181 ASN A C 1
ATOM 1401 O O . ASN A 1 181 ? 5.141 2.153 2.262 1.00 97.62 181 ASN A O 1
ATOM 1405 N N . PRO A 1 182 ? 4.512 0.592 3.760 1.00 97.75 182 PRO A N 1
ATOM 1406 C CA . PRO A 1 182 ? 3.343 0.148 2.998 1.00 97.75 182 PRO A CA 1
ATOM 1407 C C . PRO A 1 182 ? 2.386 1.270 2.579 1.00 97.75 182 PRO A C 1
ATOM 1409 O O . PRO A 1 182 ? 1.939 1.295 1.434 1.00 97.75 182 PRO A O 1
ATOM 1412 N N . LEU A 1 183 ? 2.093 2.215 3.478 1.00 97.25 183 LEU A N 1
ATOM 1413 C CA . LEU A 1 183 ? 1.166 3.310 3.196 1.00 97.25 183 LEU A CA 1
ATOM 1414 C C . LEU A 1 183 ? 1.729 4.253 2.129 1.00 97.25 183 LEU A C 1
ATOM 1416 O O . LEU A 1 183 ? 1.053 4.552 1.147 1.00 97.25 183 LEU A O 1
ATOM 1420 N N . THR A 1 184 ? 2.989 4.660 2.276 1.00 97.12 184 THR A N 1
ATOM 1421 C CA . THR A 1 184 ? 3.672 5.532 1.319 1.00 97.12 184 THR A CA 1
ATOM 1422 C C . THR A 1 184 ? 3.816 4.866 -0.047 1.00 97.12 184 THR A C 1
ATOM 1424 O O . THR A 1 184 ? 3.696 5.552 -1.057 1.00 97.12 184 THR A O 1
ATOM 1427 N N . LEU A 1 185 ? 4.010 3.542 -0.119 1.00 97.38 185 LEU A N 1
ATOM 1428 C CA . LEU A 1 185 ? 3.978 2.823 -1.398 1.00 97.38 185 LEU A CA 1
ATOM 1429 C C . LEU A 1 185 ? 2.613 2.974 -2.089 1.00 97.38 185 LEU A C 1
ATOM 1431 O O . LEU A 1 185 ? 2.569 3.292 -3.275 1.00 97.38 185 LEU A O 1
ATOM 1435 N N . VAL A 1 186 ? 1.509 2.761 -1.368 1.00 97.94 186 VAL A N 1
ATOM 1436 C CA . VAL A 1 186 ? 0.156 2.893 -1.933 1.00 97.94 186 VAL A CA 1
ATOM 1437 C C . VAL A 1 186 ? -0.099 4.325 -2.406 1.00 97.94 186 VAL A C 1
ATOM 1439 O O . VAL A 1 186 ? -0.542 4.521 -3.535 1.00 97.94 186 VAL A O 1
ATOM 1442 N N . GLU A 1 187 ? 0.240 5.322 -1.587 1.00 96.88 187 GLU A N 1
ATOM 1443 C CA . GLU A 1 187 ? 0.064 6.742 -1.921 1.00 96.88 187 GLU A CA 1
ATOM 1444 C C . GLU A 1 187 ? 0.923 7.169 -3.117 1.00 96.88 187 GLU A C 1
ATOM 1446 O O . GLU A 1 187 ? 0.477 7.936 -3.969 1.00 96.88 187 GLU A O 1
ATOM 1451 N N . LEU A 1 188 ? 2.138 6.625 -3.233 1.00 96.19 188 LEU A N 1
ATOM 1452 C CA . LEU A 1 188 ? 2.999 6.819 -4.394 1.00 96.19 188 LEU A CA 1
ATOM 1453 C C . LEU A 1 188 ? 2.315 6.290 -5.664 1.00 96.19 188 LEU A C 1
ATOM 1455 O O . LEU A 1 188 ? 2.203 7.012 -6.653 1.00 96.19 188 LEU A O 1
ATOM 1459 N N . LEU A 1 189 ? 1.821 5.048 -5.641 1.00 97.44 189 LEU A N 1
ATOM 1460 C CA . LEU A 1 189 ? 1.160 4.419 -6.791 1.00 97.44 189 LEU A CA 1
ATOM 1461 C C . LEU A 1 189 ? -0.151 5.119 -7.174 1.00 97.44 189 LEU A C 1
ATOM 1463 O O . LEU A 1 189 ? -0.447 5.257 -8.366 1.00 97.44 189 LEU A O 1
ATOM 1467 N N . GLU A 1 190 ? -0.918 5.580 -6.188 1.00 97.62 190 GLU A N 1
ATOM 1468 C CA . GLU A 1 190 ? -2.104 6.411 -6.396 1.00 97.62 190 GLU A CA 1
ATOM 1469 C C . GLU A 1 190 ? -1.732 7.754 -7.042 1.00 97.62 190 GLU A C 1
ATOM 1471 O O . GLU A 1 190 ? -2.344 8.151 -8.035 1.00 97.62 190 GLU A O 1
ATOM 1476 N N . GLY A 1 191 ? -0.676 8.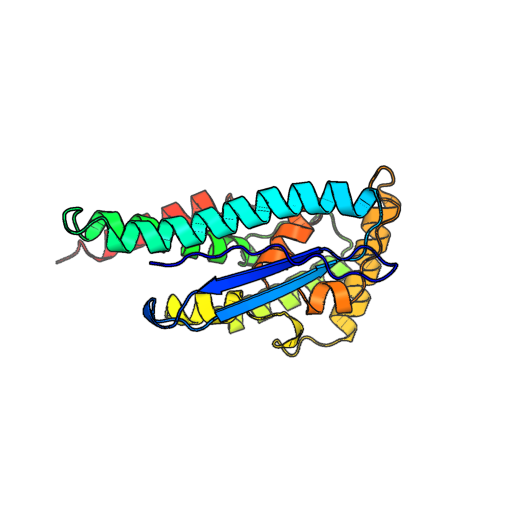414 -6.553 1.00 96.00 191 GLY A N 1
ATOM 1477 C CA . GLY A 1 191 ? -0.187 9.693 -7.073 1.00 96.00 191 GLY A CA 1
ATOM 1478 C C . GLY A 1 191 ? 0.243 9.638 -8.543 1.00 96.00 191 GLY A C 1
ATOM 1479 O O . GLY A 1 191 ? 0.013 10.587 -9.291 1.00 96.00 191 GLY A O 1
ATOM 1480 N N . TYR A 1 192 ? 0.785 8.502 -8.996 1.00 95.88 192 TYR A N 1
ATOM 1481 C CA . TYR A 1 192 ? 1.073 8.247 -10.418 1.00 95.88 192 TYR A CA 1
ATOM 1482 C C . TYR A 1 192 ? -0.137 7.725 -11.211 1.00 95.88 192 TYR A C 1
ATOM 1484 O O . TYR A 1 192 ? -0.035 7.430 -12.407 1.00 95.88 192 TYR A O 1
ATOM 1492 N N . GLY A 1 193 ? -1.298 7.574 -10.571 1.00 96.25 193 GLY A N 1
ATOM 1493 C CA . GLY A 1 193 ? -2.508 7.022 -11.173 1.00 96.25 193 GLY A CA 1
ATOM 1494 C C . GLY A 1 193 ? -2.318 5.592 -11.684 1.00 96.25 193 GLY A C 1
ATOM 1495 O O . GLY A 1 193 ? -2.885 5.240 -12.724 1.00 96.25 193 GLY A O 1
ATOM 1496 N N . LEU A 1 194 ? -1.456 4.811 -11.030 1.00 97.25 194 LEU A N 1
ATOM 1497 C CA . LEU A 1 194 ? -1.252 3.378 -11.273 1.00 97.25 194 LEU A CA 1
ATOM 1498 C C . LEU A 1 194 ? -2.208 2.538 -10.427 1.00 97.25 194 LEU A C 1
ATOM 1500 O O . LEU A 1 194 ? -2.688 1.509 -10.894 1.00 97.25 194 LEU A O 1
ATOM 1504 N N . LEU A 1 195 ? -2.510 3.026 -9.227 1.00 98.19 195 LEU A N 1
ATOM 1505 C CA . LEU A 1 195 ? -3.497 2.477 -8.313 1.00 98.19 195 LEU A CA 1
ATOM 1506 C C . LEU A 1 195 ? -4.679 3.441 -8.210 1.00 98.19 195 LEU A C 1
ATOM 1508 O O . LEU A 1 195 ? -4.516 4.662 -8.221 1.00 98.19 195 LEU A O 1
ATOM 1512 N N . ARG A 1 196 ? -5.881 2.883 -8.129 1.00 98.44 196 ARG A N 1
ATOM 1513 C CA . ARG A 1 196 ? -7.103 3.582 -7.727 1.00 98.44 196 ARG A CA 1
ATOM 1514 C C . ARG A 1 196 ? -7.776 2.788 -6.623 1.00 98.44 196 ARG A C 1
ATOM 1516 O O . ARG A 1 196 ? -7.523 1.596 -6.487 1.00 98.44 196 ARG A O 1
ATOM 1523 N N . PHE A 1 197 ? -8.650 3.428 -5.863 1.00 98.50 197 PHE A N 1
ATOM 1524 C CA . PHE A 1 197 ? -9.485 2.718 -4.904 1.00 98.50 197 PHE A CA 1
ATOM 1525 C C . PHE A 1 197 ? -10.852 2.408 -5.515 1.00 98.50 197 PHE A C 1
ATOM 1527 O O . PHE A 1 197 ? -11.478 3.290 -6.103 1.00 98.50 197 PHE A O 1
ATOM 1534 N N . GLN A 1 198 ? -11.317 1.164 -5.373 1.00 98.44 198 GLN A N 1
ATOM 1535 C CA . GLN A 1 198 ? -12.656 0.752 -5.814 1.00 98.44 198 GLN A CA 1
ATOM 1536 C C . GLN A 1 198 ? -13.744 1.465 -4.998 1.00 98.44 198 GLN A C 1
ATOM 1538 O O . GLN A 1 198 ? -14.774 1.876 -5.531 1.00 98.44 198 GLN A O 1
ATOM 1543 N N . ARG A 1 199 ? -13.494 1.648 -3.696 1.00 98.31 199 ARG A N 1
ATOM 1544 C CA . ARG A 1 199 ? -14.288 2.464 -2.773 1.00 98.31 199 ARG A CA 1
ATOM 1545 C C . ARG A 1 199 ? -13.371 3.443 -2.047 1.00 98.31 199 ARG A C 1
ATOM 1547 O O . ARG A 1 199 ? -12.237 3.102 -1.721 1.00 98.31 199 ARG A O 1
ATOM 1554 N N . SER A 1 200 ? -13.874 4.638 -1.730 1.00 98.06 200 SER A N 1
ATOM 1555 C CA . SER A 1 200 ? -13.126 5.599 -0.904 1.00 98.06 200 SER A CA 1
ATOM 1556 C C . SER A 1 200 ? -12.701 4.942 0.425 1.00 98.06 200 SER A C 1
ATOM 1558 O O . SER A 1 200 ? -13.555 4.365 1.113 1.00 98.06 200 SER A O 1
ATOM 1560 N N . PRO A 1 201 ? -11.409 5.018 0.802 1.00 97.88 201 PRO A N 1
ATOM 1561 C CA . PRO A 1 201 ? -10.924 4.521 2.088 1.00 97.88 201 PRO A CA 1
ATOM 1562 C C . PRO A 1 201 ? -11.679 5.117 3.285 1.00 97.88 201 PRO A C 1
ATOM 1564 O O . PRO A 1 201 ? -11.961 4.417 4.254 1.00 97.88 201 PRO A O 1
ATOM 1567 N N . GLU A 1 202 ? -12.086 6.385 3.196 1.00 97.25 202 GLU A N 1
ATOM 1568 C CA . GLU A 1 202 ? -12.895 7.078 4.201 1.00 97.25 202 GLU A CA 1
ATOM 1569 C C . GLU A 1 202 ? -14.279 6.445 4.348 1.00 97.25 202 GLU A C 1
ATOM 1571 O O . GLU A 1 202 ? -14.750 6.250 5.468 1.00 97.25 202 GLU A O 1
ATOM 1576 N N . ALA A 1 203 ? -14.923 6.082 3.236 1.00 97.38 203 ALA A N 1
ATOM 1577 C CA . ALA A 1 203 ? -16.226 5.425 3.265 1.00 97.38 203 ALA A CA 1
ATOM 1578 C C . ALA A 1 203 ? -16.151 4.041 3.935 1.00 97.38 203 ALA A C 1
ATOM 1580 O O . ALA A 1 203 ? -17.011 3.713 4.754 1.00 97.38 203 ALA A O 1
ATOM 1581 N N . ILE A 1 204 ? -15.106 3.256 3.639 1.00 97.31 204 ILE A N 1
ATOM 1582 C CA . ILE A 1 204 ? -14.857 1.958 4.293 1.00 97.31 204 ILE A CA 1
ATOM 1583 C C . ILE A 1 204 ? -14.611 2.157 5.793 1.00 97.31 204 ILE A C 1
ATOM 1585 O O . ILE A 1 204 ? -15.222 1.483 6.623 1.00 97.31 204 ILE A O 1
ATOM 1589 N N . ALA A 1 205 ? -13.754 3.111 6.157 1.00 95.44 205 ALA A N 1
ATOM 1590 C CA . ALA A 1 205 ? -13.417 3.397 7.546 1.00 95.44 205 ALA A CA 1
ATOM 1591 C C . ALA A 1 205 ? -14.643 3.843 8.365 1.00 95.44 205 ALA A C 1
ATOM 1593 O O . ALA A 1 205 ? -14.854 3.383 9.489 1.00 95.44 205 ALA A O 1
ATOM 1594 N N . GLN A 1 206 ? -15.498 4.695 7.792 1.00 95.44 206 GLN A N 1
ATOM 1595 C CA . GLN A 1 206 ? -16.751 5.115 8.423 1.00 95.44 206 GLN A CA 1
ATOM 1596 C C . GLN A 1 206 ? -17.727 3.946 8.615 1.00 95.44 206 GLN A C 1
ATOM 1598 O O . GLN A 1 206 ? -18.372 3.856 9.660 1.00 95.44 206 GLN A O 1
ATOM 1603 N N . GLU A 1 207 ? -17.841 3.043 7.638 1.00 95.44 207 GLU A N 1
ATOM 1604 C CA . GLU A 1 207 ? -18.674 1.838 7.736 1.00 95.44 207 GLU A CA 1
ATOM 1605 C C . GLU A 1 207 ? -18.192 0.902 8.855 1.00 95.44 207 GLU A C 1
ATOM 1607 O O . GLU A 1 207 ? -18.996 0.430 9.666 1.00 95.44 207 GLU A O 1
ATOM 1612 N N . GLN A 1 208 ? -16.878 0.691 8.956 1.00 93.31 208 GLN A N 1
ATOM 1613 C CA . GLN A 1 208 ? -16.262 -0.096 10.026 1.00 93.31 208 GLN A CA 1
ATOM 1614 C C . GLN A 1 208 ? -16.521 0.529 11.403 1.00 93.31 208 GLN A C 1
ATOM 1616 O O . GLN A 1 208 ? -16.929 -0.170 12.334 1.00 93.31 208 GLN A O 1
ATOM 1621 N N . LEU A 1 209 ? -16.371 1.852 11.520 1.00 91.69 209 LEU A N 1
ATOM 1622 C CA . LEU A 1 209 ? -16.635 2.579 12.761 1.00 91.69 209 LEU A CA 1
ATOM 1623 C C . LEU A 1 209 ? -18.109 2.474 13.187 1.00 91.69 209 LEU A C 1
ATOM 1625 O O . LEU A 1 209 ? -18.394 2.244 14.362 1.00 91.69 209 LEU A O 1
ATOM 1629 N N . ARG A 1 210 ? -19.055 2.600 12.245 1.00 92.00 210 ARG A N 1
ATOM 1630 C CA . ARG A 1 210 ? -20.495 2.411 12.514 1.00 92.00 210 ARG A CA 1
ATOM 1631 C C . ARG A 1 210 ? -20.804 0.976 12.947 1.00 92.00 210 ARG A C 1
ATOM 1633 O O . ARG A 1 210 ? -21.536 0.775 13.913 1.00 92.00 210 ARG A O 1
ATOM 1640 N N . SER A 1 211 ? -20.207 -0.008 12.276 1.00 91.50 211 SER A N 1
ATOM 1641 C CA . SER A 1 211 ? -20.384 -1.432 12.586 1.00 91.50 211 SER A CA 1
ATOM 1642 C C . SER A 1 211 ? -19.885 -1.788 13.989 1.00 91.50 211 SER A C 1
ATOM 1644 O O . SER A 1 211 ? -20.527 -2.573 14.685 1.00 91.50 211 SER A O 1
ATOM 1646 N N . ALA A 1 212 ? -18.779 -1.185 14.437 1.00 87.69 212 ALA A N 1
ATOM 1647 C CA . ALA A 1 212 ? -18.263 -1.372 15.792 1.00 87.69 212 ALA A CA 1
ATOM 1648 C C . ALA A 1 212 ? -19.246 -0.862 16.864 1.00 87.69 212 ALA A C 1
ATOM 1650 O O . ALA A 1 212 ? -19.496 -1.565 17.841 1.00 87.69 212 ALA A O 1
ATOM 1651 N N . ARG A 1 213 ? -19.881 0.300 16.645 1.00 85.75 213 ARG A N 1
ATOM 1652 C CA . ARG A 1 213 ? -20.886 0.871 17.569 1.00 85.75 213 ARG A CA 1
ATOM 1653 C C . ARG A 1 213 ? -22.178 0.055 17.640 1.00 85.75 213 ARG A C 1
ATOM 1655 O O . ARG A 1 213 ? -22.807 -0.045 18.691 1.00 85.75 213 ARG A O 1
ATOM 1662 N N . GLY A 1 214 ? -22.583 -0.549 16.523 1.00 86.38 214 GLY A N 1
ATOM 1663 C CA . GLY A 1 214 ? -23.760 -1.421 16.486 1.00 86.38 214 GLY A CA 1
ATOM 1664 C C . GLY A 1 214 ? -23.596 -2.702 17.315 1.00 86.38 214 GLY A C 1
ATOM 1665 O O . GLY A 1 214 ? -24.586 -3.276 17.753 1.00 86.38 214 GLY A O 1
ATOM 1666 N N . ARG A 1 215 ? -22.357 -3.153 17.559 1.00 84.62 215 ARG A N 1
ATOM 1667 C CA . ARG A 1 215 ? -22.087 -4.362 18.357 1.00 84.62 215 ARG A CA 1
ATOM 1668 C C . ARG A 1 215 ? -22.117 -4.110 19.862 1.00 84.62 215 ARG A C 1
ATOM 1670 O O . ARG A 1 215 ? -22.506 -5.004 20.599 1.00 84.62 215 ARG A O 1
ATOM 1677 N N . THR A 1 216 ? -21.745 -2.916 20.317 1.00 76.75 216 THR A N 1
ATOM 1678 C CA . THR A 1 216 ? -21.693 -2.570 21.750 1.00 76.75 216 THR A CA 1
ATOM 1679 C C . THR A 1 216 ? -23.060 -2.247 22.358 1.00 76.75 216 THR A C 1
ATOM 1681 O O . THR A 1 216 ? -23.163 -2.097 23.567 1.00 76.75 216 THR A O 1
ATOM 1684 N N . SER A 1 217 ? -24.109 -2.130 21.540 1.00 73.88 217 SER A N 1
ATOM 1685 C CA . SER A 1 217 ? -25.461 -1.731 21.959 1.00 73.88 217 SER A CA 1
ATOM 1686 C C . SER A 1 217 ? -26.446 -2.896 22.128 1.00 73.88 217 SER A C 1
ATOM 1688 O O . SER A 1 217 ? -27.621 -2.654 22.397 1.00 73.88 217 SER A O 1
ATOM 1690 N N . ARG A 1 218 ? -26.001 -4.155 21.993 1.00 63.19 218 ARG A N 1
ATOM 1691 C CA . ARG A 1 218 ? -26.812 -5.334 22.338 1.00 63.19 218 ARG A CA 1
ATOM 1692 C C . ARG A 1 218 ? -26.526 -5.762 23.789 1.00 63.19 218 ARG A C 1
ATOM 1694 O O . ARG A 1 218 ? -25.419 -6.247 24.018 1.00 63.19 218 ARG A O 1
ATOM 1701 N N . PRO A 1 219 ? -27.466 -5.546 24.731 1.00 58.81 219 PRO A N 1
ATOM 1702 C CA . PRO A 1 219 ? -27.362 -6.028 26.109 1.00 58.81 219 PRO A CA 1
ATOM 1703 C C . PRO A 1 219 ? -27.558 -7.545 26.216 1.00 58.81 219 PRO A C 1
ATOM 1705 O O . PRO A 1 219 ? -28.204 -8.130 25.313 1.00 58.81 219 PRO A O 1
#

pLDDT: mean 74.92, std 25.47, range [31.77, 98.5]

Solvent-accessible surface area (backbone atoms only — not comparable to full-atom values): 12414 Å² total; per-residue (Å²): 136,85,83,56,78,58,80,47,78,58,93,53,104,59,65,38,55,35,50,42,48,52,50,55,67,92,74,81,45,84,52,73,51,75,52,76,51,76,77,45,79,69,48,51,61,51,45,54,53,47,47,53,50,50,50,48,49,50,47,48,54,50,46,54,59,54,52,66,74,76,49,90,80,62,57,71,77,59,59,52,50,70,60,47,46,60,54,36,24,52,51,40,61,49,33,53,87,36,54,38,42,86,72,43,58,72,68,38,39,53,46,52,47,53,52,26,50,52,49,40,60,75,40,60,52,97,43,69,67,57,24,57,59,46,49,65,40,37,40,64,78,63,75,64,61,66,65,52,41,43,52,36,18,50,48,51,24,52,55,41,36,73,68,39,73,95,50,40,84,53,76,54,46,43,66,64,54,33,67,28,23,61,55,57,48,50,53,51,36,37,74,71,61,39,37,45,64,77,53,62,29,61,60,53,22,52,50,53,54,52,53,56,56,64,61,76,72,67,131

Nearest PDB structures (foldseek):
  3f6h-assembly1_B  TM=3.054E-01  e=7.258E+00  Leptospira interrogans
  8oje-assembly2_G-2  TM=2.488E-01  e=3.291E+00  Arabidopsis thaliana
  6e8r-assembly2_B  TM=2.686E-01  e=8.599E+00  Homo sapiens

Sequence (219 aa):
MGFSISPGLFSGNEGFVATCISLGEEAGFDFSVSYALSSSEIVQSLVERMRSGVQSVARGIASVTGALQSVREFTQETLGQIVVLPVLIARAKVDPINWDLSRMPMRARQHLQAIGLYLNYELGSDTPDRFLTNINKPLREYRIPPILLRELAQDITQTIQARGGFFGGIVFSPETFLRQNPLTLVELLEGYGLLRFQRSPEAIAQEQLRSARGRTSRP

Secondary structure (DSSP, 8-state):
---EEEEEEE-SSS-EEEEEEEE-GGGS--EEEEEEEE--HHHHHHHHHHHHHHHHHHHHHHHHHHHHHH-SSS-HHHHHHHHHHHHHHHHHHH-GGGEE-TTS-HHHHHHHHHHHHHHHHHH--SSHHHHHHHHTS-GGGGT--HHHHHHHHHHHHHHHHHH-GGGTT----HHHHHTS-HHHHHHHHHHTTS-EESS-HHHHHHHHHHHHHHHTT--

Mean predicted aligned error: 13.41 Å